Protein 1JH6 (pdb70)

InterPro domains:
  IPR009097 Cyclic phosphodiesterase [SSF55144] (1-181)
  IPR012386 2',3'-cyclic-nucleotide 3'-phosphodiesterase [PF07823] (10-150)
  IPR012386 2',3'-cyclic-nucleotide 3'-phosphodiesterase [PIRSF017903] (1-181)
  IPR012386 2',3'-cyclic-nucleotide 3'-phosphodiesterase [PTHR28141] (2-180)

Radius of gyration: 22.59 Å; Cα contacts (8 Å, |Δi|>4): 779; chains: 2; bounding box: 45×35×69 Å

Organism: Arabidopsis thaliana (NCBI:txid3702)

Foldseek 3Di:
DPQDAWFKKWKWQAFDPVCFVVLQVLLVVLCVVQPAARDGWTKTLEIADIDGPVLLVVLVVVLQAPAAKDKWWFAAWDADDAQQGGTKGFTDCDPNSVVSSVSSCVSRVHDDDDPDRTITGSGGDDDDVVSSVVSRVVSCVSPVPRHGDMTIRFKMWMWRAPVPDRNCVRTDTDDMHGHHD/DPQDAWAKKWKWQAFDPPCQVVLQVLLVVLCVVVPAAHDGWTWTQEIADIDGPVLLVVLVVVLQAVAAKDKWWFQAWDADQAQQRGTWGFTDPDPNRNVSSVVSCVSRVHDDPDDDGTITGSGGDHDDPVVSVVSRVVSCVSPVPRHGDMTMRFKMWMWGAPVPDRNCPRIDTDDMHGHHD

GO terms:
  GO:0005737 cytoplasm (C, IDA)
  GO:0006388 tRNA splicing, via endonucleolytic cleavage and ligation (P, TAS)
  GO:0005829 cytosol (C, HDA)
  GO:0004112 cyclic-nucleotide phosphodiesterase activity (F, IDA)

Structure (mmCIF, N/CA/C/O backbone):
data_1JH6
#
_entry.id   1JH6
#
_cell.length_a   99.380
_cell.length_b   99.380
_cell.length_c   175.060
_cell.angle_alpha   90.00
_cell.angle_beta   90.00
_cell.angle_gamma   120.00
#
_symmetry.space_group_name_H-M   'H 3 2'
#
loop_
_entity.id
_entity.type
_entity.pdbx_description
1 polymer 'cyclic phosphodiesterase'
2 non-polymer 'SULFATE ION'
3 water water
#
loop_
_atom_site.group_PDB
_atom_site.id
_atom_site.type_symbol
_atom_site.label_atom_id
_atom_site.label_alt_id
_atom_site.label_comp_id
_atom_site.label_asym_id
_atom_site.label_entity_id
_atom_site.label_seq_id
_atom_site.pdbx_PDB_ins_code
_atom_site.Cartn_x
_atom_site.Cartn_y
_atom_site.Cartn_z
_atom_site.occupancy
_atom_site.B_iso_or_equiv
_atom_site.auth_seq_id
_atom_site.auth_comp_id
_atom_site.auth_asym_id
_atom_site.auth_atom_id
_atom_site.pdbx_PDB_model_num
ATOM 1 N N . MET A 1 1 ? -10.824 24.526 60.699 1.00 51.70 1 MET A N 1
ATOM 2 C CA . MET A 1 1 ? -10.086 24.066 59.483 1.00 52.67 1 MET A CA 1
ATOM 3 C C . MET A 1 1 ? -10.999 23.238 58.597 1.00 52.48 1 MET A C 1
ATOM 4 O O . MET A 1 1 ? -11.568 22.245 59.064 1.00 55.83 1 MET A O 1
ATOM 9 N N . GLU A 1 2 ? -11.127 23.618 57.327 1.00 41.24 2 GLU A N 1
ATOM 10 C CA . GLU A 1 2 ? -11.998 22.887 56.428 1.00 35.26 2 GLU A CA 1
ATOM 11 C C . GLU A 1 2 ? -11.291 21.881 55.533 1.00 30.53 2 GLU A C 1
ATOM 12 O O . GLU A 1 2 ? -11.281 20.702 55.870 1.00 31.46 2 GLU A O 1
ATOM 18 N N . GLU A 1 3 ? -10.712 22.305 54.407 1.00 22.72 3 GLU A N 1
ATOM 19 C CA . GLU A 1 3 ? -10.027 21.358 53.510 1.00 18.37 3 GLU A CA 1
ATOM 20 C C . GLU A 1 3 ? -8.705 20.984 54.120 1.00 18.46 3 GLU A C 1
ATOM 21 O O . GLU A 1 3 ? -7.856 21.839 54.347 1.00 17.00 3 GLU A O 1
ATOM 27 N N . VAL A 1 4 ? -8.535 19.698 54.401 1.00 19.26 4 VAL A N 1
ATOM 28 C CA . VAL A 1 4 ? -7.322 19.224 55.058 1.00 19.48 4 VAL A CA 1
ATOM 29 C C . VAL A 1 4 ? -6.410 18.449 54.139 1.00 19.88 4 VAL A C 1
ATOM 30 O O . VAL A 1 4 ? -5.233 18.264 54.447 1.00 21.21 4 VAL A O 1
ATOM 34 N N . LYS A 1 5 ? -6.943 17.981 53.016 1.00 16.35 5 LYS A N 1
ATOM 35 C CA . LYS A 1 5 ? -6.114 17.236 52.080 1.00 13.71 5 LYS A CA 1
ATOM 36 C C . LYS A 1 5 ? -5.381 18.220 51.183 1.00 16.57 5 LYS A C 1
ATOM 37 O O . LYS A 1 5 ? -5.962 19.194 50.704 1.00 14.94 5 LYS A O 1
ATOM 43 N N . LYS A 1 6 ? -4.090 17.968 50.982 1.00 16.22 6 LYS A N 1
ATOM 44 C CA . LYS A 1 6 ? -3.264 18.818 50.135 1.00 14.97 6 LYS A CA 1
ATOM 45 C C . LYS A 1 6 ? -2.398 17.915 49.265 1.00 17.88 6 LYS A C 1
ATOM 46 O O . LYS A 1 6 ? -2.041 16.809 49.664 1.00 17.29 6 LYS A O 1
ATOM 52 N N . ASP A 1 7 ? -2.088 18.382 48.060 1.00 18.09 7 ASP A N 1
ATOM 53 C CA . ASP A 1 7 ? -1.301 17.609 47.098 1.00 16.80 7 ASP A CA 1
ATOM 54 C C . ASP A 1 7 ? -0.404 18.531 46.320 1.00 16.96 7 ASP A C 1
ATOM 55 O O . ASP A 1 7 ? -0.593 19.755 46.339 1.00 15.30 7 ASP A O 1
ATOM 60 N N . VAL A 1 8 ? 0.574 17.940 45.642 1.00 16.03 8 VAL A N 1
ATOM 61 C CA . VAL A 1 8 ? 1.452 18.724 44.797 1.00 15.54 8 VAL A CA 1
ATOM 62 C C . VAL A 1 8 ? 0.797 18.647 43.428 1.00 14.77 8 VAL A C 1
ATOM 63 O O . VAL A 1 8 ? 0.306 17.601 43.013 1.00 14.18 8 VAL A O 1
ATOM 67 N N . TYR A 1 9 ? 0.762 19.772 42.741 1.00 15.37 9 TYR A N 1
ATOM 68 C CA . TYR A 1 9 ? 0.155 19.802 41.438 1.00 14.98 9 TYR A CA 1
ATOM 69 C C . TYR A 1 9 ? 1.162 20.226 40.404 1.00 16.18 9 TYR A C 1
ATOM 70 O O . TYR A 1 9 ? 2.082 20.983 40.700 1.00 15.46 9 TYR A O 1
ATOM 79 N N . SER A 1 10 ? 0.989 19.721 39.189 1.00 13.29 10 SER A N 1
ATOM 80 C CA . SER A 1 10 ? 1.829 20.118 38.088 1.00 12.88 10 SER A CA 1
ATOM 81 C C . SER A 1 10 ? 0.906 20.859 37.147 1.00 13.06 10 SER A C 1
ATOM 82 O O . SER A 1 10 ? -0.271 20.517 37.043 1.00 11.82 10 SER A O 1
ATOM 85 N N . VAL A 1 11 ? 1.422 21.883 36.476 1.00 11.04 11 VAL A N 1
ATOM 86 C CA . VAL A 1 11 ? 0.601 22.623 35.529 1.00 13.28 11 VAL A CA 1
ATOM 87 C C . VAL A 1 11 ? 1.212 22.409 34.154 1.00 13.76 11 VAL A C 1
ATOM 88 O O . VAL A 1 11 ? 2.417 22.602 33.941 1.00 13.24 11 VAL A O 1
ATOM 92 N N . TRP A 1 12 ? 0.373 21.971 33.230 1.00 13.16 12 TRP A N 1
ATOM 93 C CA . TRP A 1 12 ? 0.818 21.685 31.881 1.00 13.70 12 TRP A CA 1
ATOM 94 C C . TRP A 1 12 ? 0.170 22.488 30.772 1.00 11.72 12 TRP A C 1
ATOM 95 O O . TRP A 1 12 ? -1.044 22.670 30.748 1.00 15.18 12 TRP A O 1
ATOM 106 N N . ALA A 1 13 ? 1.004 22.912 29.829 1.00 15.05 13 ALA A N 1
ATOM 107 C CA . ALA A 1 13 ? 0.568 23.635 28.640 1.00 12.77 13 ALA A CA 1
ATOM 108 C C . ALA A 1 13 ? 0.383 22.477 27.672 1.00 15.67 13 ALA A C 1
ATOM 109 O O . ALA A 1 13 ? 1.278 21.643 27.536 1.00 14.59 13 ALA A O 1
ATOM 111 N N . LEU A 1 14 ? -0.776 22.406 27.018 1.00 15.63 14 LEU A N 1
ATOM 112 C CA . LEU A 1 14 ? -1.047 21.308 26.097 1.00 18.30 14 LEU A CA 1
ATOM 113 C C . LEU A 1 14 ? -1.021 21.721 24.624 1.00 22.27 14 LEU A C 1
ATOM 114 O O . LEU A 1 14 ? -1.479 22.814 24.261 1.00 21.34 14 LEU A O 1
ATOM 119 N N . PRO A 1 15 ? -0.485 20.846 23.751 1.00 22.22 15 PRO A N 1
ATOM 120 C CA . PRO A 1 15 ? -0.422 21.146 22.313 1.00 20.99 15 PRO A CA 1
ATOM 121 C C . PRO A 1 15 ? -1.825 21.247 21.725 1.00 21.87 15 PRO A C 1
ATOM 122 O O . PRO A 1 15 ? -2.773 20.640 22.238 1.00 19.31 15 PRO A O 1
ATOM 126 N N . ASP A 1 16 ? -1.949 22.016 20.650 1.00 23.91 16 ASP A N 1
ATOM 127 C CA . ASP A 1 16 ? -3.227 22.189 19.954 1.00 27.44 16 ASP A CA 1
ATOM 128 C C . ASP A 1 16 ? -3.615 20.870 19.270 1.00 28.80 16 ASP A C 1
ATOM 129 O O . ASP A 1 16 ? -2.782 19.972 19.072 1.00 26.90 16 ASP A O 1
ATOM 134 N N . GLU A 1 17 ? -4.880 20.790 18.880 1.00 34.34 17 GLU A N 1
ATOM 135 C CA . GLU A 1 17 ? -5.445 19.628 18.208 1.00 36.24 17 GLU A CA 1
ATOM 136 C C . GLU A 1 17 ? -4.632 19.217 16.976 1.00 36.10 17 GLU A C 1
ATOM 137 O O . GLU A 1 17 ? -4.514 18.048 16.638 1.00 36.97 17 GLU A O 1
ATOM 143 N N . GLU A 1 18 ? -4.046 20.197 16.318 1.00 33.54 18 GLU A N 1
ATOM 144 C CA . GLU A 1 18 ? -3.273 19.952 15.120 1.00 33.40 18 GLU A CA 1
ATOM 145 C C . GLU A 1 18 ? -1.980 19.172 15.329 1.00 31.72 18 GLU A C 1
ATOM 146 O O . GLU A 1 18 ? -1.659 18.249 14.574 1.00 31.94 18 GLU A O 1
ATOM 152 N N . SER A 1 19 ? -1.237 19.540 16.364 1.00 28.69 19 SER A N 1
ATOM 153 C CA . SER A 1 19 ? 0.049 18.916 16.633 1.00 25.42 19 SER A CA 1
ATOM 154 C C . SER A 1 19 ? 0.021 17.744 17.590 1.00 23.23 19 SER A C 1
ATOM 155 O O . SER A 1 19 ? 0.911 16.905 17.565 1.00 22.42 19 SER A O 1
ATOM 158 N N . GLU A 1 20 ? -0.998 17.674 18.429 1.00 22.90 20 GLU A N 1
ATOM 159 C CA . GLU A 1 20 ? -1.055 16.600 19.401 1.00 24.31 20 GLU A CA 1
ATOM 160 C C . GLU A 1 20 ? -0.844 15.211 18.838 1.00 25.64 20 GLU A C 1
ATOM 161 O O . GLU A 1 20 ? -0.010 14.469 19.344 1.00 26.48 20 GLU A O 1
ATOM 167 N N . PRO A 1 21 ? -1.605 14.832 17.790 1.00 28.21 21 PRO A N 1
ATOM 168 C CA . PRO A 1 21 ? -1.458 13.497 17.195 1.00 26.93 21 PRO A CA 1
ATOM 169 C C . PRO A 1 21 ? -0.094 13.245 16.585 1.00 26.52 21 PRO A C 1
ATOM 170 O O . PRO A 1 21 ? 0.354 12.100 16.520 1.00 27.07 21 PRO A O 1
ATOM 174 N N . ARG A 1 22 ? 0.590 14.297 16.141 1.00 24.40 22 ARG A N 1
ATOM 175 C CA . ARG A 1 22 ? 1.929 14.061 15.599 1.00 25.61 22 ARG A CA 1
ATOM 176 C C . ARG A 1 22 ? 2.799 13.608 16.782 1.00 22.28 22 ARG A C 1
ATOM 177 O O . ARG A 1 22 ? 3.583 12.669 16.668 1.00 23.33 22 ARG A O 1
ATOM 185 N N . PHE A 1 23 ? 2.636 14.285 17.920 1.00 23.01 23 PHE A N 1
ATOM 186 C CA . PHE A 1 23 ? 3.398 13.987 19.132 1.00 20.35 23 PHE A CA 1
ATOM 187 C C . PHE A 1 23 ? 3.053 12.628 19.708 1.00 21.49 23 PHE A C 1
ATOM 188 O O . PHE A 1 23 ? 3.948 11.856 20.026 1.00 21.32 23 PHE A O 1
ATOM 196 N N . LYS A 1 24 ? 1.764 12.339 19.846 1.00 19.74 24 LYS A N 1
ATOM 197 C CA . LYS A 1 24 ? 1.341 11.052 20.364 1.00 23.16 24 LYS A CA 1
ATOM 198 C C . LYS A 1 24 ? 1.898 9.926 19.495 1.00 26.81 24 LYS A C 1
ATOM 199 O O . LYS A 1 24 ? 2.410 8.920 20.006 1.00 28.09 24 LYS A O 1
ATOM 205 N N . LYS A 1 25 ? 1.807 10.108 18.182 1.00 27.61 25 LYS A N 1
ATOM 206 C CA . LYS A 1 25 ? 2.291 9.124 17.233 1.00 28.96 25 LYS A CA 1
ATOM 207 C C . LYS A 1 25 ? 3.721 8.762 17.554 1.00 27.46 25 LYS A C 1
ATOM 208 O O . LYS A 1 25 ? 4.066 7.595 17.677 1.00 26.98 25 LYS A O 1
ATOM 214 N N . LEU A 1 26 ? 4.557 9.783 17.678 1.00 26.24 26 LEU A N 1
ATOM 215 C CA . LEU A 1 26 ? 5.974 9.596 17.970 1.00 25.98 26 LEU A CA 1
ATOM 216 C C . LEU A 1 26 ? 6.212 9.003 19.368 1.00 24.42 26 LEU A C 1
ATOM 217 O O . LEU A 1 26 ? 7.081 8.158 19.557 1.00 23.11 26 LEU A O 1
ATOM 222 N N . MET A 1 27 ? 5.438 9.443 20.349 1.00 25.07 27 MET A N 1
ATOM 223 C CA . MET A 1 27 ? 5.600 8.931 21.696 1.00 26.08 27 MET A CA 1
ATOM 224 C C . MET A 1 27 ? 5.261 7.446 21.718 1.00 29.19 27 MET A C 1
ATOM 225 O O . MET A 1 27 ? 6.025 6.630 22.251 1.00 26.55 27 MET A O 1
ATOM 230 N N . GLU A 1 28 ? 4.123 7.095 21.120 1.00 30.92 28 GLU A N 1
ATOM 231 C CA . GLU A 1 28 ? 3.706 5.701 21.096 1.00 32.63 28 GLU A CA 1
ATOM 232 C C . GLU A 1 28 ? 4.725 4.835 20.370 1.00 32.71 28 GLU A C 1
ATOM 233 O O . GLU A 1 28 ? 4.961 3.698 20.767 1.00 34.40 28 GLU A O 1
ATOM 239 N N . ALA A 1 29 ? 5.342 5.382 19.322 1.00 32.84 29 ALA A N 1
ATOM 240 C CA . ALA A 1 29 ? 6.338 4.658 18.537 1.00 31.54 29 ALA A CA 1
ATOM 241 C C . ALA A 1 29 ? 7.608 4.403 19.326 1.00 31.48 29 ALA A C 1
ATOM 242 O O . ALA A 1 29 ? 8.147 3.296 19.324 1.00 32.56 29 ALA A O 1
ATOM 244 N N . LEU A 1 30 ? 8.091 5.435 20.004 1.00 30.13 30 LEU A N 1
ATOM 245 C CA . LEU A 1 30 ? 9.308 5.308 20.799 1.00 29.28 30 LEU A CA 1
ATOM 246 C C . LEU A 1 30 ? 9.137 4.435 22.052 1.00 28.61 30 LEU A C 1
ATOM 247 O O . LEU A 1 30 ? 10.053 3.695 22.408 1.00 26.26 30 LEU A O 1
ATOM 252 N N . ARG A 1 31 ? 7.979 4.518 22.713 1.00 29.85 31 ARG A N 1
ATOM 253 C CA . ARG A 1 31 ? 7.767 3.738 23.930 1.00 33.92 31 ARG A CA 1
ATOM 254 C C . ARG A 1 31 ? 7.492 2.290 23.628 1.00 35.35 31 ARG A C 1
ATOM 255 O O . ARG A 1 31 ? 7.564 1.448 24.520 1.00 38.45 31 ARG A O 1
ATOM 263 N N . SER A 1 32 ? 7.168 2.010 22.371 1.00 37.75 32 SER A N 1
ATOM 264 C CA . SER A 1 32 ? 6.914 0.648 21.921 1.00 38.46 32 SER A CA 1
ATOM 265 C C . SER A 1 32 ? 8.221 0.014 21.479 1.00 38.08 32 SER A C 1
ATOM 266 O O . SER A 1 32 ? 8.273 -1.177 21.208 1.00 39.70 32 SER A O 1
ATOM 269 N N . GLU A 1 33 ? 9.275 0.812 21.401 1.00 35.10 33 GLU A N 1
ATOM 270 C CA . GLU A 1 33 ? 10.557 0.283 20.993 1.00 36.39 33 GLU A CA 1
ATOM 271 C C . GLU A 1 33 ? 11.537 0.317 22.142 1.00 38.00 33 GLU A C 1
ATOM 272 O O . GLU A 1 33 ? 12.505 -0.449 22.171 1.00 40.92 33 GLU A O 1
ATOM 278 N N . PHE A 1 34 ? 11.295 1.223 23.086 1.00 40.15 34 PHE A N 1
ATOM 279 C CA . PHE A 1 34 ? 12.175 1.373 24.235 1.00 35.82 34 PHE A CA 1
ATOM 280 C C . PHE A 1 34 ? 11.466 1.119 25.545 1.00 34.30 34 PHE A C 1
ATOM 281 O O . PHE A 1 34 ? 12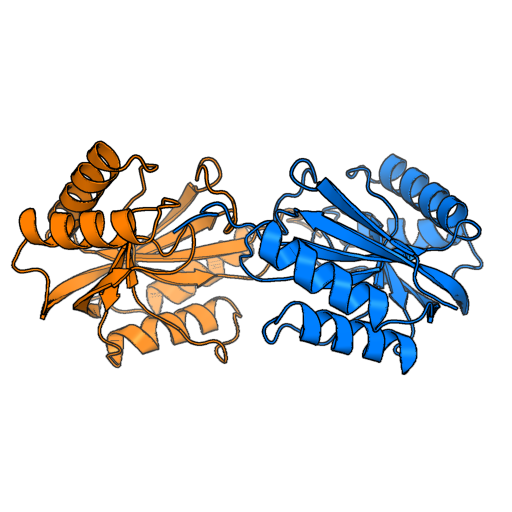.060 1.202 26.606 1.00 35.49 34 PHE A O 1
ATOM 289 N N . THR A 1 35 ? 10.189 0.778 25.447 1.00 35.16 35 THR A N 1
ATOM 290 C CA . THR A 1 35 ? 9.367 0.452 26.605 1.00 36.49 35 THR A CA 1
ATOM 291 C C . THR A 1 35 ? 9.402 1.504 27.703 1.00 35.26 35 THR A C 1
ATOM 292 O O . THR A 1 35 ? 10.420 1.702 28.365 1.00 35.68 35 THR A O 1
ATOM 296 N N . GLY A 1 36 ? 8.265 2.169 27.877 1.00 31.08 36 GLY A N 1
ATOM 297 C CA . GLY A 1 36 ? 8.116 3.190 28.892 1.00 26.56 36 GLY A CA 1
ATOM 298 C C . GLY A 1 36 ? 6.631 3.413 29.047 1.00 23.37 36 GLY A C 1
ATOM 299 O O . GLY A 1 36 ? 5.868 2.908 28.223 1.00 21.51 36 GLY A O 1
ATOM 300 N N . PRO A 1 37 ? 6.182 4.176 30.062 1.00 18.90 37 PRO A N 1
ATOM 301 C CA . PRO A 1 37 ? 4.761 4.435 30.276 1.00 19.51 37 PRO A CA 1
ATOM 302 C C . PRO A 1 37 ? 4.126 5.380 29.255 1.00 22.10 37 PRO A C 1
ATOM 303 O O . PRO A 1 37 ? 4.816 6.197 28.621 1.00 21.97 37 PRO A O 1
ATOM 307 N N . ARG A 1 38 ? 2.811 5.249 29.093 1.00 21.13 38 ARG A N 1
ATOM 308 C CA . ARG A 1 38 ? 2.083 6.110 28.190 1.00 23.98 38 ARG A CA 1
ATOM 309 C C . ARG A 1 38 ? 1.694 7.402 28.936 1.00 25.44 38 ARG A C 1
ATOM 310 O O . ARG A 1 38 ? 1.298 7.363 30.107 1.00 21.60 38 ARG A O 1
ATOM 318 N N . PHE A 1 39 ? 1.836 8.540 28.257 1.00 26.77 39 PHE A N 1
ATOM 319 C CA . PHE A 1 39 ? 1.455 9.833 28.815 1.00 27.92 39 PHE A CA 1
ATOM 320 C C . PHE A 1 39 ? 1.244 10.799 27.664 1.00 29.73 39 PHE A C 1
ATOM 321 O O . PHE A 1 39 ? 1.787 10.605 26.571 1.00 29.32 39 PHE A O 1
ATOM 329 N N . VAL A 1 40 ? 0.450 11.838 27.914 1.00 29.06 40 VAL A N 1
ATOM 330 C CA . VAL A 1 40 ? 0.118 12.833 26.894 1.00 24.65 40 VAL A CA 1
ATOM 331 C C . VAL A 1 40 ? 1.173 13.893 26.661 1.00 24.49 40 VAL A C 1
ATOM 332 O O . VAL A 1 40 ? 1.903 14.270 27.575 1.00 22.79 40 VAL A O 1
ATOM 336 N N . PRO A 1 41 ? 1.283 14.386 25.412 1.00 23.77 41 PRO A N 1
ATOM 337 C CA . PRO A 1 41 ? 2.299 15.418 25.187 1.00 22.10 41 PRO A CA 1
ATOM 338 C C . PRO A 1 41 ? 1.958 16.667 25.993 1.00 19.15 41 PRO A C 1
ATOM 339 O O . PRO A 1 41 ? 0.796 17.089 26.067 1.00 20.20 41 PRO A O 1
ATOM 343 N N . HIS A 1 42 ? 2.963 17.258 26.616 1.00 16.41 42 HIS A N 1
ATOM 344 C CA . HIS A 1 42 ? 2.693 18.448 27.401 1.00 15.35 42 HIS A CA 1
ATOM 345 C C . HIS A 1 42 ? 3.985 19.191 27.610 1.00 14.64 42 HIS A C 1
ATOM 346 O O . HIS A 1 42 ? 5.069 18.637 27.434 1.00 15.67 42 HIS A O 1
ATOM 353 N N . VAL A 1 43 ? 3.856 20.462 27.963 1.00 15.16 43 VAL A N 1
ATOM 354 C CA . VAL A 1 43 ? 5.001 21.294 28.272 1.00 12.28 43 VAL A CA 1
ATOM 355 C C . VAL A 1 43 ? 4.714 21.799 29.682 1.00 14.43 43 VAL A C 1
ATOM 356 O O . VAL A 1 43 ? 3.783 22.573 29.902 1.00 11.17 43 VAL A O 1
ATOM 360 N N . THR A 1 44 ? 5.502 21.331 30.639 1.00 13.28 44 THR A N 1
ATOM 361 C CA . THR A 1 44 ? 5.313 21.724 32.024 1.00 13.33 44 THR A CA 1
ATOM 362 C C . THR A 1 44 ? 5.674 23.177 32.205 1.00 14.18 44 THR A C 1
ATOM 363 O O . THR A 1 44 ? 6.697 23.639 31.701 1.00 14.09 44 THR A O 1
ATOM 367 N N . VAL A 1 45 ? 4.831 23.901 32.923 1.00 13.68 45 VAL A N 1
ATOM 368 C CA . VAL A 1 45 ? 5.095 25.310 33.142 1.00 12.22 45 VAL A CA 1
ATOM 369 C C . VAL A 1 45 ? 5.218 25.628 34.621 1.00 12.83 45 VAL A C 1
ATOM 370 O O . VAL A 1 45 ? 5.709 26.694 34.991 1.00 15.01 45 VAL A O 1
ATOM 374 N N . ALA A 1 46 ? 4.784 24.695 35.469 1.00 12.51 46 ALA A N 1
ATOM 375 C CA . ALA A 1 46 ? 4.885 24.881 36.916 1.00 14.51 46 ALA A CA 1
ATOM 376 C C . ALA A 1 46 ? 4.591 23.624 37.758 1.00 16.39 46 ALA A C 1
ATOM 377 O O . ALA A 1 46 ? 3.827 22.738 37.348 1.00 13.59 46 ALA A O 1
ATOM 379 N N . VAL A 1 47 ? 5.229 23.554 38.926 1.00 15.46 47 VAL A N 1
ATOM 380 C CA . VAL A 1 47 ? 4.997 22.471 39.867 1.00 14.86 47 VAL A CA 1
ATOM 381 C C . VAL A 1 47 ? 4.809 23.164 41.217 1.00 18.36 47 VAL A C 1
ATOM 382 O O . VAL A 1 47 ? 5.708 23.848 41.712 1.00 18.65 47 VAL A O 1
ATOM 386 N N . SER A 1 48 ? 3.629 22.995 41.810 1.00 19.03 48 SER A N 1
ATOM 387 C CA . SER A 1 48 ? 3.321 23.647 43.074 1.00 18.02 48 SER A CA 1
ATOM 388 C C . SER A 1 48 ? 3.857 22.871 44.268 1.00 19.24 48 SER A C 1
ATOM 389 O O . SER A 1 48 ? 4.410 21.771 44.127 1.00 16.48 48 SER A O 1
ATOM 392 N N . ALA A 1 49 ? 3.700 23.480 45.441 1.00 18.21 49 ALA A N 1
ATOM 393 C CA . ALA A 1 49 ? 4.058 22.838 46.699 1.00 18.65 49 ALA A CA 1
ATOM 394 C C . ALA A 1 49 ? 2.713 22.244 47.099 1.00 14.95 49 ALA A C 1
ATOM 395 O O . ALA A 1 49 ? 1.859 22.031 46.251 1.00 14.24 49 ALA A O 1
ATOM 397 N N . TYR A 1 50 ? 2.495 21.987 48.377 1.00 17.47 50 TYR A N 1
ATOM 398 C CA . TYR A 1 50 ? 1.218 21.404 48.771 1.00 15.88 50 TYR A CA 1
ATOM 399 C C . TYR A 1 50 ? 0.054 22.380 48.748 1.00 17.06 50 TYR A C 1
ATOM 400 O O . TYR A 1 50 ? 0.111 23.441 49.364 1.00 17.79 50 TYR A O 1
ATOM 409 N N . LEU A 1 51 ? -1.005 21.999 48.029 1.00 18.80 51 LEU A N 1
ATOM 410 C CA . LEU A 1 51 ? -2.187 22.835 47.896 1.00 16.20 51 LEU A CA 1
ATOM 411 C C . LEU A 1 51 ? -3.470 22.035 48.117 1.00 19.03 51 LEU A C 1
ATOM 412 O O . LEU A 1 51 ? -3.552 20.861 47.720 1.00 18.65 51 LEU A O 1
ATOM 417 N N . THR A 1 52 ? -4.472 22.670 48.730 1.00 15.52 52 THR A N 1
ATOM 418 C CA . THR A 1 52 ? -5.767 22.027 48.913 1.00 14.47 52 THR A CA 1
ATOM 419 C C . THR A 1 52 ? -6.371 22.062 47.505 1.00 16.00 52 THR A C 1
ATOM 420 O O . THR A 1 52 ? -5.876 22.774 46.639 1.00 17.45 52 THR A O 1
ATOM 424 N N . ALA A 1 53 ? -7.427 21.296 47.272 1.00 17.34 53 ALA A N 1
ATOM 425 C CA . ALA A 1 53 ? -8.062 21.264 45.956 1.00 19.70 53 ALA A CA 1
ATOM 426 C C . ALA A 1 53 ? -8.580 22.648 45.609 1.00 19.84 53 ALA A C 1
ATOM 427 O O . ALA A 1 53 ? -8.462 23.129 44.473 1.00 19.81 53 ALA A O 1
ATOM 429 N N . ASP A 1 54 ? -9.149 23.292 46.613 1.00 19.29 54 ASP A N 1
ATOM 430 C CA . ASP A 1 54 ? -9.715 24.599 46.414 1.00 19.47 54 ASP A CA 1
ATOM 431 C C . ASP A 1 54 ? -8.637 25.634 46.075 1.00 18.83 54 ASP A C 1
ATOM 432 O O . ASP A 1 54 ? -8.844 26.495 45.209 1.00 19.20 54 ASP A O 1
ATOM 437 N N . GLU A 1 55 ? -7.482 25.555 46.734 1.00 14.35 55 GLU A N 1
ATOM 438 C CA . GLU A 1 55 ? -6.401 26.490 46.437 1.00 15.74 55 GLU A CA 1
ATOM 439 C C . GLU A 1 55 ? -5.896 26.246 45.011 1.00 15.72 55 GLU A C 1
ATOM 440 O O . GLU A 1 55 ? -5.649 27.186 44.271 1.00 16.72 55 GLU A O 1
ATOM 446 N N . ALA A 1 56 ? -5.741 24.977 44.635 1.00 14.89 56 ALA A N 1
ATOM 447 C CA . ALA A 1 56 ? -5.252 24.640 43.305 1.00 15.19 56 ALA A CA 1
ATOM 448 C C . ALA A 1 56 ? -6.271 25.115 42.259 1.00 17.52 56 ALA A C 1
ATOM 449 O O . ALA A 1 56 ? -5.908 25.614 41.186 1.00 11.88 56 ALA A O 1
ATOM 451 N N . LYS A 1 57 ? -7.554 24.987 42.578 1.00 18.39 57 LYS A N 1
ATOM 452 C CA . LYS A 1 57 ? -8.578 25.438 41.638 1.00 20.01 57 LYS A CA 1
ATOM 453 C C . LYS A 1 57 ? -8.418 26.936 41.393 1.00 19.65 57 LYS A C 1
ATOM 454 O O . LYS A 1 57 ? -8.384 27.399 40.251 1.00 20.62 57 LYS A O 1
ATOM 460 N N . LYS A 1 58 ? -8.332 27.697 42.474 1.00 19.80 58 LYS A N 1
ATOM 461 C CA . LYS A 1 58 ? -8.174 29.139 42.367 1.00 22.20 58 LYS A CA 1
ATOM 462 C C . LYS A 1 58 ? -6.918 29.576 41.625 1.00 21.93 58 LYS A C 1
ATOM 463 O O . LYS A 1 58 ? -6.961 30.527 40.840 1.00 20.61 58 LYS A O 1
ATOM 469 N N . MET A 1 59 ? -5.800 28.895 41.875 1.00 16.93 59 MET A N 1
ATOM 470 C CA . MET A 1 59 ? -4.563 29.264 41.224 1.00 16.83 59 MET A CA 1
ATOM 471 C C . MET A 1 59 ? -4.672 28.944 39.777 1.00 16.85 59 MET A C 1
ATOM 472 O O . MET A 1 59 ? -4.192 29.719 38.933 1.00 14.08 59 MET A O 1
ATOM 477 N N . PHE A 1 60 ? -5.350 27.832 39.487 1.00 15.01 60 PHE A N 1
ATOM 478 C CA . PHE A 1 60 ? -5.541 27.404 38.106 1.00 17.61 60 PHE A CA 1
ATOM 479 C C . PHE A 1 60 ? -6.356 28.434 37.335 1.00 17.82 60 PHE A C 1
ATOM 480 O O . PHE A 1 60 ? -5.963 28.856 36.245 1.00 15.39 60 PHE A O 1
ATOM 488 N N . GLU A 1 61 ? -7.488 28.838 37.898 1.00 17.40 61 GLU A N 1
ATOM 489 C CA . GLU A 1 61 ? -8.317 29.825 37.225 1.00 21.04 61 GLU A CA 1
ATOM 490 C C . GLU A 1 61 ? -7.529 31.105 36.969 1.00 19.12 61 GLU A C 1
ATOM 491 O O . GLU A 1 61 ? -7.644 31.685 35.910 1.00 17.94 61 GLU A O 1
ATOM 497 N N . SER A 1 62 ? -6.728 31.544 37.934 1.00 20.14 62 SER A N 1
ATOM 498 C CA . SER A 1 62 ? -5.928 32.765 37.751 1.00 22.35 62 SER A CA 1
ATOM 499 C C . SER A 1 62 ? -4.927 32.608 36.613 1.00 21.74 62 SER A C 1
ATOM 500 O O . SER A 1 62 ? -4.727 33.525 35.807 1.00 20.23 62 SER A O 1
ATOM 503 N N . ALA A 1 63 ? -4.282 31.445 36.561 1.00 22.40 63 ALA A N 1
ATOM 504 C CA . ALA A 1 63 ? -3.291 31.177 35.525 1.00 24.55 63 ALA A CA 1
ATOM 505 C C . ALA A 1 63 ? -3.972 31.150 34.172 1.00 26.34 63 ALA A C 1
ATOM 506 O O . ALA A 1 63 ? -3.519 31.796 33.221 1.00 26.45 63 ALA A O 1
ATOM 508 N N . CYS A 1 64 ? -5.074 30.413 34.092 1.00 23.70 64 CYS A N 1
ATOM 509 C CA . CYS A 1 64 ? -5.811 30.300 32.849 1.00 25.60 64 CYS A CA 1
ATOM 510 C C . CYS A 1 64 ? -6.263 31.639 32.292 1.00 29.06 64 CYS A C 1
ATOM 511 O O . CYS A 1 64 ? -6.165 31.873 31.095 1.00 30.56 64 CYS A O 1
ATOM 514 N N . ASP A 1 65 ? -6.773 32.509 33.160 1.00 31.33 65 ASP A N 1
ATOM 515 C CA . ASP A 1 65 ? -7.252 33.817 32.727 1.00 32.81 65 ASP A CA 1
ATOM 516 C C . ASP A 1 65 ? -6.127 34.768 32.358 1.00 32.62 65 ASP A C 1
ATOM 517 O O . ASP A 1 65 ? -6.278 35.585 31.462 1.00 36.14 65 ASP A O 1
ATOM 522 N N . GLY A 1 66 ? -5.001 34.665 33.050 1.00 31.75 66 GLY A N 1
ATOM 523 C CA . GLY A 1 66 ? -3.903 35.569 32.776 1.00 31.99 66 GLY A CA 1
ATOM 524 C C . GLY A 1 66 ? -2.805 35.029 31.897 1.00 30.71 66 GLY A C 1
ATOM 525 O O . GLY A 1 66 ? -1.653 35.444 32.022 1.00 33.49 66 GLY A O 1
ATOM 526 N N . LEU A 1 67 ? -3.147 34.083 31.031 1.00 26.54 67 LEU A N 1
ATOM 527 C CA . LEU A 1 67 ? -2.176 33.502 30.110 1.00 24.46 67 LEU A CA 1
ATOM 528 C C . LEU A 1 67 ? -2.853 33.302 28.753 1.00 23.12 67 LEU A C 1
ATOM 529 O O . LEU A 1 67 ? -3.899 32.656 28.646 1.00 21.32 67 LEU A O 1
ATOM 534 N N . LYS A 1 68 ? -2.268 33.883 27.716 1.00 20.65 68 LYS A N 1
ATOM 535 C CA . LYS A 1 68 ? -2.834 33.733 26.385 1.00 21.94 68 LYS A CA 1
ATOM 536 C C . LYS A 1 68 ? -2.212 32.523 25.683 1.00 20.59 68 LYS A C 1
ATOM 537 O O . LYS A 1 68 ? -1.111 32.081 26.033 1.00 20.34 68 LYS A O 1
ATOM 543 N N . ALA A 1 69 ? -2.915 31.978 24.701 1.00 17.39 69 ALA A N 1
ATOM 544 C CA . ALA A 1 69 ? -2.367 30.855 23.975 1.00 17.39 69 ALA A CA 1
ATOM 545 C C . ALA A 1 69 ? -1.049 31.345 23.385 1.00 19.49 69 ALA A C 1
ATOM 546 O O . ALA A 1 69 ? -0.939 32.502 22.961 1.00 16.33 69 ALA A O 1
ATOM 548 N N . TYR A 1 70 ? -0.052 30.468 23.351 1.00 17.49 70 TYR A N 1
ATOM 549 C CA . TYR A 1 70 ? 1.245 30.829 22.793 1.00 17.14 70 TYR A CA 1
ATOM 550 C C . TYR A 1 70 ? 1.728 29.659 21.966 1.00 16.29 70 TYR A C 1
ATOM 551 O O . TYR A 1 70 ? 0.998 28.686 21.792 1.00 18.08 70 TYR A O 1
ATOM 560 N N . THR A 1 71 ? 2.943 29.745 21.441 1.00 17.68 71 THR A N 1
ATOM 561 C CA . THR A 1 71 ? 3.478 28.668 20.604 1.00 16.52 71 THR A CA 1
ATOM 562 C C . THR A 1 71 ? 4.903 28.384 21.037 1.00 17.33 71 THR A C 1
ATOM 563 O O . THR A 1 71 ? 5.584 29.245 21.609 1.00 16.22 71 THR A O 1
ATOM 567 N N . ALA A 1 72 ? 5.345 27.164 20.766 1.00 17.03 72 ALA A N 1
ATOM 568 C CA . ALA A 1 72 ? 6.687 26.743 21.120 1.00 12.26 72 ALA A CA 1
ATOM 569 C C . ALA A 1 72 ? 7.325 26.229 19.837 1.00 13.13 72 ALA A C 1
ATOM 570 O O . ALA A 1 72 ? 6.621 25.827 18.915 1.00 13.89 72 ALA A O 1
ATOM 572 N N . THR A 1 73 ? 8.653 26.239 19.782 1.00 11.50 73 THR A N 1
ATOM 573 C CA . THR A 1 73 ? 9.352 25.781 18.606 1.00 12.93 73 THR A CA 1
ATOM 574 C C . THR A 1 73 ? 10.411 24.781 18.983 1.00 15.24 73 THR A C 1
ATOM 575 O O . THR A 1 73 ? 11.232 25.015 19.875 1.00 12.55 73 THR A O 1
ATOM 579 N N . VAL A 1 74 ? 10.375 23.649 18.304 1.00 15.98 74 VAL A N 1
ATOM 580 C CA . VAL A 1 74 ? 11.351 22.610 18.549 1.00 19.08 74 VAL A CA 1
ATOM 581 C C . VAL A 1 74 ? 12.737 23.017 18.048 1.00 18.57 74 VAL A C 1
ATOM 582 O O . VAL A 1 74 ? 12.899 23.399 16.885 1.00 17.76 74 VAL A O 1
ATOM 586 N N . ASP A 1 75 ? 13.728 22.948 18.925 1.00 17.32 75 ASP A N 1
ATOM 587 C CA . ASP A 1 75 ? 15.094 23.245 18.517 1.00 21.53 75 ASP A CA 1
ATOM 588 C C . ASP A 1 75 ? 15.639 21.926 17.978 1.00 24.25 75 ASP A C 1
ATOM 589 O O . ASP A 1 75 ? 16.062 21.854 16.825 1.00 26.10 75 ASP A O 1
ATOM 594 N N . ARG A 1 76 ? 15.585 20.881 18.815 1.00 23.15 76 ARG A N 1
ATOM 595 C CA . ARG A 1 76 ? 16.077 19.551 18.452 1.00 23.37 76 ARG A CA 1
ATOM 596 C C . ARG A 1 76 ? 15.559 18.505 19.411 1.00 24.33 76 ARG A C 1
ATOM 597 O O . ARG A 1 76 ? 14.927 18.830 20.417 1.00 21.39 76 ARG A O 1
ATOM 605 N N . VAL A 1 77 ? 15.838 17.242 19.086 1.00 25.05 77 VAL A N 1
ATOM 606 C CA . VAL A 1 77 ? 15.464 16.129 19.954 1.00 23.24 77 VAL A CA 1
ATOM 607 C C . VAL A 1 77 ? 16.700 15.982 20.807 1.00 24.86 77 VAL A C 1
ATOM 608 O O . VAL A 1 77 ? 17.812 15.853 20.291 1.00 27.67 77 VAL A O 1
ATOM 612 N N . SER A 1 78 ? 16.513 16.026 22.115 1.00 20.42 78 SER A N 1
ATOM 613 C CA . SER A 1 78 ? 17.634 15.944 23.012 1.00 21.17 78 SER A CA 1
ATOM 614 C C . SER A 1 78 ? 17.419 14.775 23.974 1.00 21.15 78 SER A C 1
ATOM 615 O O . SER A 1 78 ? 16.362 14.147 23.968 1.00 22.05 78 SER A O 1
ATOM 618 N N . THR A 1 79 ? 18.432 14.467 24.779 1.00 23.96 79 THR A N 1
ATOM 619 C CA . THR A 1 79 ? 18.332 13.374 25.732 1.00 24.01 79 THR A CA 1
ATOM 620 C C . THR A 1 79 ? 18.797 13.866 27.085 1.00 24.03 79 THR A C 1
ATOM 621 O O . THR A 1 79 ? 19.571 14.819 27.170 1.00 24.88 79 THR A O 1
ATOM 625 N N . GLY A 1 80 ? 18.296 13.218 28.133 1.00 23.42 80 GLY A N 1
ATOM 626 C CA . GLY A 1 80 ? 18.649 13.581 29.489 1.00 25.11 80 GLY A CA 1
ATOM 627 C C . GLY A 1 80 ? 19.343 12.464 30.252 1.00 24.75 80 GLY A C 1
ATOM 628 O O . GLY A 1 80 ? 19.696 11.411 29.704 1.00 19.11 80 GLY A O 1
ATOM 629 N N . THR A 1 81 ? 19.488 12.690 31.550 1.00 24.69 81 THR A N 1
ATOM 630 C CA . THR A 1 81 ? 20.190 11.757 32.409 1.00 24.90 81 THR A CA 1
ATOM 631 C C . THR A 1 81 ? 19.372 10.952 33.395 1.00 23.30 81 THR A C 1
ATOM 632 O O . THR A 1 81 ? 19.925 10.179 34.168 1.00 24.44 81 THR A O 1
ATOM 636 N N . PHE A 1 82 ? 18.064 11.141 33.401 1.00 22.87 82 PHE A N 1
ATOM 637 C CA . PHE A 1 82 ? 17.242 10.356 34.298 1.00 21.28 82 PHE A CA 1
ATOM 638 C C . PHE A 1 82 ? 15.911 10.046 33.640 1.00 21.70 82 PHE A C 1
ATOM 639 O O . PHE A 1 82 ? 15.643 10.498 32.514 1.00 21.81 82 PHE A O 1
ATOM 647 N N . PHE A 1 83 ? 15.094 9.266 34.345 1.00 19.08 83 PHE A N 1
ATOM 648 C CA . PHE A 1 83 ? 13.809 8.797 33.849 1.00 18.58 83 PHE A CA 1
ATOM 649 C C . PHE A 1 83 ? 12.950 9.789 33.103 1.00 20.99 83 PHE A C 1
ATOM 650 O O . PHE A 1 83 ? 12.556 9.528 31.962 1.00 18.23 83 PHE A O 1
ATOM 658 N N . PHE A 1 84 ? 12.656 10.923 33.722 1.00 20.85 84 PHE A N 1
ATOM 659 C CA . PHE A 1 84 ? 11.783 11.892 33.068 1.00 21.23 84 PHE A CA 1
ATOM 660 C C . PHE A 1 84 ? 12.411 12.775 32.018 1.00 20.37 84 PHE A C 1
ATOM 661 O O . PHE A 1 84 ? 11.716 13.562 31.385 1.00 21.61 84 PHE A O 1
ATOM 669 N N . GLN A 1 85 ? 13.723 12.681 31.860 1.00 20.33 85 GLN A N 1
ATOM 670 C CA . GLN A 1 85 ? 14.414 13.436 30.833 1.00 20.05 85 GLN A CA 1
ATOM 671 C C . GLN A 1 85 ? 15.238 12.411 30.110 1.00 19.52 85 GLN A C 1
ATOM 672 O O . GLN A 1 85 ? 16.443 12.309 30.282 1.00 23.20 85 GLN A O 1
ATOM 678 N N . CYS A 1 86 ? 14.544 11.625 29.305 1.00 17.54 86 CYS A N 1
ATOM 679 C CA . CYS A 1 86 ? 15.186 10.575 28.538 1.00 19.57 86 CYS A CA 1
ATOM 680 C C . CYS A 1 86 ? 15.407 11.086 27.103 1.00 18.23 86 CYS A C 1
ATOM 681 O O . CYS A 1 86 ? 16.540 11.377 26.701 1.00 20.42 86 CYS A O 1
ATOM 684 N N . VAL A 1 87 ? 14.317 11.184 26.349 1.00 19.31 87 VAL A N 1
ATOM 685 C CA . VAL A 1 87 ? 14.310 11.707 24.987 1.00 17.01 87 VAL A CA 1
ATOM 686 C C . VAL A 1 87 ? 13.195 12.737 25.033 1.00 18.73 87 VAL A C 1
ATOM 687 O O . VAL A 1 87 ? 12.049 12.416 25.371 1.00 17.10 87 VAL A O 1
ATOM 691 N N . PHE A 1 88 ? 13.535 13.983 24.720 1.00 18.31 88 PHE A N 1
ATOM 692 C CA . PHE A 1 88 ? 12.557 15.052 24.745 1.00 15.37 88 PHE A CA 1
ATOM 693 C C . PHE A 1 88 ? 12.864 16.073 23.680 1.00 17.45 88 PHE A C 1
ATOM 694 O O . PHE A 1 88 ? 13.979 16.146 23.154 1.00 17.94 88 PHE A O 1
ATOM 702 N N . LEU A 1 89 ? 11.856 16.869 23.376 1.00 16.13 89 LEU A N 1
ATOM 703 C CA . LEU A 1 89 ? 11.993 17.924 22.401 1.00 16.58 89 LEU A CA 1
ATOM 704 C C . LEU A 1 89 ? 12.421 19.199 23.151 1.00 18.36 89 LEU A C 1
ATOM 705 O O . LEU A 1 89 ? 11.673 19.723 23.988 1.00 17.28 89 LEU A O 1
ATOM 710 N N . LEU A 1 90 ? 13.631 19.675 22.873 1.00 17.42 90 LEU A N 1
ATOM 711 C CA . LEU A 1 90 ? 14.129 20.892 23.516 1.00 18.18 90 LEU A CA 1
ATOM 712 C C . LEU A 1 90 ? 13.439 22.043 22.798 1.00 17.83 90 LEU A C 1
ATOM 713 O O . LEU A 1 90 ? 13.469 22.102 21.570 1.00 17.68 90 LEU A O 1
ATOM 718 N N . LEU A 1 91 ? 12.807 22.951 23.547 1.00 19.17 91 LEU A N 1
ATOM 719 C CA . LEU A 1 91 ? 12.110 24.090 22.928 1.00 17.73 91 LEU A CA 1
ATOM 720 C C . LEU A 1 91 ? 12.892 25.393 22.978 1.00 15.64 91 LEU A C 1
ATOM 721 O O . LEU A 1 91 ? 13.660 25.640 23.910 1.00 16.88 91 LEU A O 1
ATOM 726 N N . GLN A 1 92 ? 12.697 26.220 21.962 1.00 15.02 92 GLN A N 1
ATOM 727 C CA . GLN A 1 92 ? 13.374 27.510 21.900 1.00 15.92 92 GLN A CA 1
ATOM 728 C C . GLN A 1 92 ? 12.937 28.343 23.102 1.00 14.44 92 GLN A C 1
ATOM 729 O O . GLN A 1 92 ? 11.754 28.385 23.452 1.00 13.68 92 GLN A O 1
ATOM 735 N N . THR A 1 93 ? 13.895 29.008 23.743 1.00 14.78 93 THR A N 1
ATOM 736 C CA . THR A 1 93 ? 13.584 29.814 24.922 1.00 15.45 93 THR A CA 1
ATOM 737 C C . THR A 1 93 ? 13.041 31.187 24.509 1.00 15.65 93 THR A C 1
ATOM 738 O O . THR A 1 93 ? 13.619 32.215 24.841 1.00 18.24 93 THR A O 1
ATOM 742 N N . THR A 1 94 ? 11.934 31.212 23.770 1.00 13.08 94 THR A N 1
ATOM 743 C CA . THR A 1 94 ? 11.367 32.495 23.322 1.00 14.54 94 THR A CA 1
ATOM 744 C C . THR A 1 94 ? 10.721 33.247 24.465 1.00 13.41 94 THR A C 1
ATOM 745 O O . THR A 1 94 ? 10.394 32.662 25.486 1.00 11.22 94 THR A O 1
ATOM 749 N N . PRO A 1 95 ? 10.520 34.564 24.304 1.00 13.23 95 PRO A N 1
ATOM 750 C CA . PRO A 1 95 ? 9.894 35.324 25.385 1.00 16.78 95 PRO A CA 1
ATOM 751 C C . PRO A 1 95 ? 8.552 34.754 25.835 1.00 15.39 95 PRO A C 1
ATOM 752 O O . PRO A 1 95 ? 8.281 34.653 27.032 1.00 13.71 95 PRO A O 1
ATOM 756 N N . GLU A 1 96 ? 7.718 34.356 24.882 1.00 14.89 96 GLU A N 1
ATOM 757 C CA . GLU A 1 96 ? 6.403 33.859 25.257 1.00 16.57 96 GLU A CA 1
ATOM 758 C C . GLU A 1 96 ? 6.462 32.529 25.996 1.00 15.86 96 GLU A C 1
ATOM 759 O O . GLU A 1 96 ? 5.678 32.276 26.919 1.00 16.32 96 GLU A O 1
ATOM 765 N N . VAL A 1 97 ? 7.401 31.681 25.608 1.00 14.93 97 VAL A N 1
ATOM 766 C CA . VAL A 1 97 ? 7.516 30.388 26.277 1.00 15.43 97 VAL A CA 1
ATOM 767 C C . VAL A 1 97 ? 8.066 30.578 27.676 1.00 14.98 97 VAL A C 1
ATOM 768 O O . VAL A 1 97 ? 7.544 30.011 28.622 1.00 14.66 97 VAL A O 1
ATOM 772 N N . MET A 1 98 ? 9.110 31.392 27.801 1.00 16.24 98 MET A N 1
ATOM 773 C CA . MET A 1 98 ? 9.708 31.649 29.109 1.00 16.13 98 MET A CA 1
ATOM 774 C C . MET A 1 98 ? 8.730 32.387 30.027 1.00 16.10 98 MET A C 1
ATOM 775 O O . MET A 1 98 ? 8.631 32.078 31.206 1.00 15.40 98 MET A O 1
ATOM 780 N N . GLU A 1 99 ? 8.001 33.362 29.491 1.00 17.73 99 GLU A N 1
ATOM 781 C CA . GLU A 1 99 ? 7.049 34.113 30.310 1.00 19.30 99 GLU A CA 1
ATOM 782 C C . GLU A 1 99 ? 5.866 33.276 30.796 1.00 17.19 99 GLU A C 1
ATOM 783 O O . GLU A 1 99 ? 5.375 33.479 31.909 1.00 17.27 99 GLU A O 1
ATOM 789 N N . ALA A 1 100 ? 5.402 32.339 29.973 1.00 16.12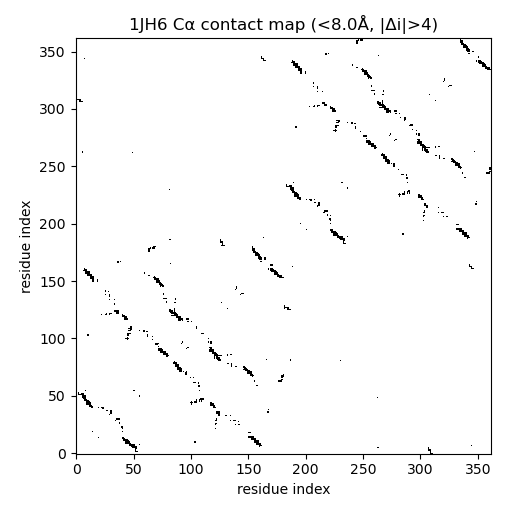 100 ALA A N 1
ATOM 790 C CA . ALA A 1 100 ? 4.277 31.478 30.356 1.00 13.13 100 ALA A CA 1
ATOM 791 C C . ALA A 1 100 ? 4.728 30.704 31.594 1.00 15.36 100 ALA A C 1
ATOM 792 O O . ALA A 1 100 ? 3.963 30.537 32.556 1.00 13.57 100 ALA A O 1
ATOM 794 N N . GLY A 1 101 ? 5.976 30.236 31.559 1.00 12.41 101 GLY A N 1
ATOM 795 C CA . GLY A 1 101 ? 6.533 29.506 32.686 1.00 15.39 101 GLY A CA 1
ATOM 796 C C . GLY A 1 101 ? 6.645 30.396 33.920 1.00 14.96 101 GLY A C 1
ATOM 797 O O . GLY A 1 101 ? 6.294 29.992 35.024 1.00 14.54 101 GLY A O 1
ATOM 798 N N . GLU A 1 102 ? 7.111 31.622 33.707 1.00 15.01 102 GLU A N 1
ATOM 799 C CA . GLU A 1 102 ? 7.272 32.609 34.769 1.00 14.24 102 GLU A CA 1
ATOM 800 C C . GLU A 1 102 ? 5.947 32.951 35.382 1.00 14.34 102 GLU A C 1
ATOM 801 O O . GLU A 1 102 ? 5.811 32.999 36.611 1.00 16.80 102 GLU A O 1
ATOM 807 N N . HIS A 1 103 ? 4.955 33.195 34.535 1.00 12.66 103 HIS A N 1
ATOM 808 C CA . HIS A 1 103 ? 3.653 33.559 35.061 1.00 16.61 103 HIS A CA 1
ATOM 809 C C . HIS A 1 103 ? 2.934 32.403 35.745 1.00 16.59 103 HIS A C 1
ATOM 810 O O . HIS A 1 103 ? 2.276 32.599 36.774 1.00 13.87 103 HIS A O 1
ATOM 817 N N . CYS A 1 104 ? 3.076 31.189 35.226 1.00 15.04 104 CYS A N 1
ATOM 818 C CA . CYS A 1 104 ? 2.420 30.068 35.894 1.00 15.06 104 CYS A CA 1
ATOM 819 C C . CYS A 1 104 ? 3.055 29.787 37.247 1.00 12.93 104 CYS A C 1
ATOM 820 O O . CYS A 1 104 ? 2.350 29.460 38.208 1.00 12.37 104 CYS A O 1
ATOM 823 N N . LYS A 1 105 ? 4.381 29.937 37.330 1.00 15.27 105 LYS A N 1
ATOM 824 C CA . LYS A 1 105 ? 5.094 29.724 38.593 1.00 11.63 105 LYS A CA 1
ATOM 825 C C . LYS A 1 105 ? 4.707 30.821 39.583 1.00 13.34 105 LYS A C 1
ATOM 826 O O . LYS A 1 105 ? 4.671 30.597 40.791 1.00 12.27 105 LYS A O 1
ATOM 832 N N . ASN A 1 106 ? 4.427 32.018 39.073 1.00 14.42 106 ASN A N 1
ATOM 833 C CA . ASN A 1 106 ? 3.975 33.114 39.925 1.00 12.92 106 ASN A CA 1
ATOM 834 C C . ASN A 1 106 ? 2.622 32.712 40.538 1.00 14.70 106 ASN A C 1
ATOM 835 O O . ASN A 1 106 ? 2.469 32.699 41.759 1.00 16.71 106 ASN A O 1
ATOM 840 N N . HIS A 1 107 ? 1.647 32.375 39.684 1.00 15.02 107 HIS A N 1
ATOM 841 C CA . HIS A 1 107 ? 0.308 31.991 40.144 1.00 16.02 107 HIS A CA 1
ATOM 842 C C . HIS A 1 107 ? 0.237 30.826 41.130 1.00 17.29 107 HIS A C 1
ATOM 843 O O . HIS A 1 107 ? -0.530 30.884 42.088 1.00 16.22 107 HIS A O 1
ATOM 850 N N . PHE A 1 108 ? 1.028 29.778 40.925 1.00 18.25 108 PHE A N 1
ATOM 851 C CA . PHE A 1 108 ? 0.969 28.670 41.865 1.00 20.00 108 PHE A CA 1
ATOM 852 C C . PHE A 1 108 ? 1.979 28.801 43.002 1.00 20.19 108 PHE A C 1
ATOM 853 O O . PHE A 1 108 ? 2.288 27.837 43.713 1.00 19.47 108 PHE A O 1
ATOM 861 N N . ASN A 1 109 ? 2.471 30.021 43.177 1.00 21.39 109 ASN A N 1
ATOM 862 C CA . ASN A 1 109 ? 3.424 30.334 44.231 1.00 25.24 109 ASN A CA 1
ATOM 863 C C . ASN A 1 109 ? 4.567 29.337 44.356 1.00 24.17 109 ASN A C 1
ATOM 864 O O . ASN A 1 109 ? 4.891 28.861 45.450 1.00 25.44 109 ASN A O 1
ATOM 869 N N . CYS A 1 110 ? 5.190 29.041 43.226 1.00 23.59 110 CYS A N 1
ATOM 870 C CA . CYS A 1 110 ? 6.294 28.091 43.181 1.00 23.18 110 CYS A CA 1
ATOM 871 C C . CYS A 1 110 ? 7.578 28.661 43.736 1.00 24.86 110 CYS A C 1
ATOM 872 O O . CYS A 1 110 ? 7.804 29.869 43.694 1.00 22.29 110 CYS A O 1
ATOM 875 N N . SER A 1 111 ? 8.413 27.763 44.248 1.00 29.01 111 SER A N 1
ATOM 876 C CA . SER A 1 111 ? 9.713 28.130 44.787 1.00 33.77 111 SER A CA 1
ATOM 877 C C . SER A 1 111 ? 10.787 27.998 43.705 1.00 35.45 111 SER A C 1
ATOM 878 O O . SER A 1 111 ? 10.594 27.340 42.665 1.00 33.87 111 SER A O 1
ATOM 881 N N . THR A 1 112 ? 11.928 28.623 43.975 1.00 39.69 112 THR A N 1
ATOM 882 C CA . THR A 1 112 ? 13.052 28.568 43.058 1.00 41.43 112 THR A CA 1
ATOM 883 C C . THR A 1 112 ? 13.347 27.127 42.769 1.00 41.80 112 THR A C 1
ATOM 884 O O . THR A 1 112 ? 13.440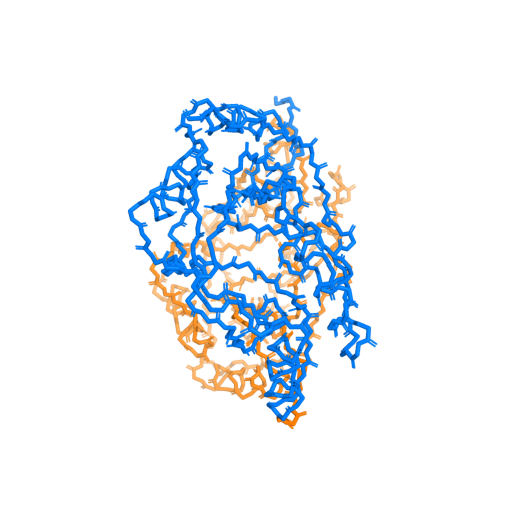 26.286 43.670 1.00 43.14 112 THR A O 1
ATOM 888 N N . THR A 1 113 ? 13.495 26.842 41.497 1.00 43.23 113 THR A N 1
ATOM 889 C CA . THR A 1 113 ? 13.821 25.502 41.093 1.00 44.68 113 THR A CA 1
ATOM 890 C C . THR A 1 113 ? 15.077 25.662 40.252 1.00 43.23 113 THR A C 1
ATOM 891 O O . THR A 1 113 ? 15.964 26.462 40.579 1.00 42.77 113 THR A O 1
ATOM 895 N N . THR A 1 114 ? 15.146 24.910 39.171 1.00 38.00 114 THR A N 1
ATOM 896 C CA . THR A 1 114 ? 16.290 24.963 38.291 1.00 36.35 114 THR A CA 1
ATOM 897 C C . THR A 1 114 ? 15.930 25.825 37.086 1.00 32.51 114 THR A C 1
ATOM 898 O O . THR A 1 114 ? 14.752 26.123 36.867 1.00 31.18 114 THR A O 1
ATOM 902 N N . PRO A 1 115 ? 16.935 26.264 36.304 1.00 27.10 115 PRO A N 1
ATOM 903 C CA . PRO A 1 115 ? 16.626 27.094 35.133 1.00 25.69 115 PRO A CA 1
ATOM 904 C C . PRO A 1 115 ? 15.495 26.465 34.298 1.00 24.99 115 PRO A C 1
ATOM 905 O O . PRO A 1 115 ? 15.424 25.241 34.162 1.00 22.70 115 PRO A O 1
ATOM 909 N N . TYR A 1 116 ? 14.593 27.291 33.770 1.00 23.45 116 TYR A N 1
ATOM 910 C CA . TYR A 1 116 ? 13.513 26.762 32.947 1.00 21.90 116 TYR A CA 1
ATOM 911 C C . TYR A 1 116 ? 14.111 26.303 31.629 1.00 22.34 116 TYR A C 1
ATOM 912 O O . TYR A 1 116 ? 14.701 27.096 30.879 1.00 20.29 116 TYR A O 1
ATOM 921 N N . MET A 1 117 ? 13.993 25.001 31.388 1.00 21.75 117 MET A N 1
ATOM 922 C CA . MET A 1 117 ? 14.460 24.378 30.163 1.00 21.70 117 MET A CA 1
ATOM 923 C C . MET A 1 117 ? 13.182 23.854 29.541 1.00 21.35 117 MET A C 1
ATOM 924 O O . MET A 1 117 ? 12.904 22.655 29.611 1.00 21.64 117 MET A O 1
ATOM 929 N N . PRO A 1 118 ? 12.385 24.746 28.923 1.00 21.04 118 PRO A N 1
ATOM 930 C CA . PRO A 1 118 ? 11.129 24.291 28.311 1.00 19.91 118 PRO A CA 1
ATOM 931 C C . PRO A 1 118 ? 11.318 23.084 27.365 1.00 17.93 118 PRO A C 1
ATOM 932 O O . PRO A 1 118 ? 12.175 23.094 26.472 1.00 19.71 118 PRO A O 1
ATOM 936 N N . HIS A 1 119 ? 10.537 22.036 27.588 1.00 18.43 119 HIS A N 1
ATOM 937 C CA . HIS A 1 119 ? 10.638 20.852 26.735 1.00 18.85 119 HIS A CA 1
ATOM 938 C C . HIS A 1 119 ? 9.359 20.015 26.728 1.00 17.47 119 HIS A C 1
ATOM 939 O O . HIS A 1 119 ? 8.530 20.111 27.640 1.00 18.65 119 HIS A O 1
ATOM 946 N N . LEU A 1 120 ? 9.190 19.211 25.675 1.00 17.11 120 LEU A N 1
ATOM 947 C CA . LEU A 1 120 ? 8.042 18.317 25.580 1.00 15.05 120 LEU A CA 1
ATOM 948 C C . LEU A 1 120 ? 8.675 16.930 25.576 1.00 15.26 120 LEU A C 1
ATOM 949 O O . LEU A 1 120 ? 9.379 16.557 24.627 1.00 13.62 120 LEU A O 1
ATOM 954 N N . SER A 1 121 ? 8.485 16.198 26.673 1.00 14.42 121 SER A N 1
ATOM 955 C CA . SER A 1 121 ? 9.042 14.859 26.796 1.00 16.99 121 SER A CA 1
ATOM 956 C C . SER A 1 121 ? 8.390 13.891 25.805 1.00 17.76 121 SER A C 1
ATOM 957 O O . SER A 1 121 ? 7.169 13.916 25.613 1.00 17.67 121 SER A O 1
ATOM 960 N N . LEU A 1 122 ? 9.202 13.036 25.182 1.00 15.88 122 LEU A N 1
ATOM 961 C CA . LEU A 1 122 ? 8.693 12.076 24.214 1.00 16.11 122 LEU A CA 1
ATOM 962 C C . LEU A 1 122 ? 8.712 10.670 24.760 1.00 18.29 122 LEU A C 1
ATOM 963 O O . LEU A 1 122 ? 7.914 9.818 24.347 1.00 17.44 122 LEU A O 1
ATOM 968 N N . LEU A 1 123 ? 9.619 10.437 25.701 1.00 19.36 123 LEU A N 1
ATOM 969 C CA . LEU A 1 123 ? 9.783 9.117 26.300 1.00 17.98 123 LEU A CA 1
ATOM 970 C C . LEU A 1 123 ? 10.316 9.222 27.720 1.00 15.27 123 LEU A C 1
ATOM 971 O O . LEU A 1 123 ? 11.233 9.986 27.995 1.00 15.25 123 LEU A O 1
ATOM 976 N N . TYR A 1 124 ? 9.742 8.442 28.620 1.00 16.81 124 TYR A N 1
ATOM 977 C CA . TYR A 1 124 ? 10.225 8.418 29.993 1.00 16.03 124 TYR A CA 1
ATOM 978 C C . TYR A 1 124 ? 10.795 7.026 30.110 1.00 15.74 124 TYR A C 1
ATOM 979 O O . TYR A 1 124 ? 10.082 6.053 29.901 1.00 18.16 124 TYR A O 1
ATOM 988 N N . ALA A 1 125 ? 12.071 6.924 30.433 1.00 18.11 125 ALA A N 1
ATOM 989 C CA . ALA A 1 125 ? 12.660 5.607 30.545 1.00 20.33 125 ALA A CA 1
ATOM 990 C C . ALA A 1 125 ? 14.061 5.642 31.125 1.00 21.44 125 ALA A C 1
ATOM 991 O O . ALA A 1 125 ? 14.703 6.689 31.208 1.00 21.46 125 ALA A O 1
ATOM 993 N N . GLU A 1 126 ? 14.532 4.478 31.541 1.00 19.34 126 GLU A N 1
ATOM 994 C CA . GLU A 1 126 ? 15.882 4.402 32.023 1.00 20.48 126 GLU A CA 1
ATOM 995 C C . GLU A 1 126 ? 16.647 3.494 31.075 1.00 20.91 126 GLU A C 1
ATOM 996 O O . GLU A 1 126 ? 16.549 2.271 31.130 1.00 19.65 126 GLU A O 1
ATOM 1002 N N . LEU A 1 127 ? 17.398 4.135 30.185 1.00 22.26 127 LEU A N 1
ATOM 1003 C CA . LEU A 1 127 ? 18.166 3.450 29.162 1.00 21.56 127 LEU A CA 1
ATOM 1004 C C . LEU A 1 127 ? 19.646 3.709 29.348 1.00 24.07 127 LEU A C 1
ATOM 1005 O O . LEU A 1 127 ? 20.037 4.597 30.107 1.00 24.71 127 LEU A O 1
ATOM 1010 N N . THR A 1 128 ? 20.466 2.928 28.646 1.00 25.90 128 THR A N 1
ATOM 1011 C CA . THR A 1 128 ? 21.912 3.102 28.680 1.00 24.62 128 THR A CA 1
ATOM 1012 C C . THR A 1 128 ? 22.192 4.247 27.684 1.00 24.57 128 THR A C 1
ATOM 1013 O O . THR A 1 128 ? 21.323 4.615 26.894 1.00 22.53 128 THR A O 1
ATOM 1017 N N . GLU A 1 129 ? 23.386 4.814 27.717 1.00 27.71 129 GLU A N 1
ATOM 1018 C CA . GLU A 1 129 ? 23.709 5.877 26.778 1.00 33.46 129 GLU A CA 1
ATOM 1019 C C . GLU A 1 129 ? 23.461 5.418 25.338 1.00 35.39 129 GLU A C 1
ATOM 1020 O O . GLU A 1 129 ? 22.906 6.167 24.537 1.00 37.30 129 GLU A O 1
ATOM 1026 N N . GLU A 1 130 ? 23.865 4.191 25.008 1.00 39.44 130 GLU A N 1
ATOM 1027 C CA . GLU A 1 130 ? 23.648 3.671 23.658 1.00 40.49 130 GLU A CA 1
ATOM 1028 C C . GLU A 1 130 ? 22.152 3.658 23.351 1.00 40.26 130 GLU A C 1
ATOM 1029 O O . GLU A 1 130 ? 21.719 4.268 22.378 1.00 39.68 130 GLU A O 1
ATOM 1035 N N . GLU A 1 131 ? 21.366 2.972 24.179 1.00 40.26 131 GLU A N 1
ATOM 1036 C CA . GLU A 1 131 ? 19.915 2.900 23.972 1.00 41.46 131 GLU A CA 1
ATOM 1037 C C . GLU A 1 131 ? 19.305 4.298 23.865 1.00 40.77 131 GLU A C 1
ATOM 1038 O O . GLU A 1 131 ? 18.321 4.507 23.157 1.00 39.84 131 GLU A O 1
ATOM 1044 N N . LYS A 1 132 ? 19.884 5.243 24.600 1.00 37.25 132 LYS A N 1
ATOM 1045 C CA . LYS A 1 132 ? 19.409 6.618 24.594 1.00 35.40 132 LYS A CA 1
ATOM 1046 C C . LYS A 1 132 ? 19.745 7.268 23.248 1.00 33.26 132 LYS A C 1
ATOM 1047 O O . LYS A 1 132 ? 18.878 7.865 22.599 1.00 32.78 132 LYS A O 1
ATOM 1053 N N . LYS A 1 133 ? 21.007 7.150 22.840 1.00 32.48 133 LYS A N 1
ATOM 1054 C CA . LYS A 1 133 ? 21.447 7.695 21.565 1.00 32.28 133 LYS A CA 1
ATOM 1055 C C . LYS A 1 133 ? 20.631 7.084 20.429 1.00 31.27 133 LYS A C 1
ATOM 1056 O O . LYS A 1 133 ? 20.357 7.733 19.418 1.00 31.76 133 LYS A O 1
ATOM 1062 N N . ASN A 1 134 ? 20.238 5.831 20.600 1.00 27.29 134 ASN A N 1
ATOM 1063 C CA . ASN A 1 134 ? 19.438 5.148 19.600 1.00 26.62 134 ASN A CA 1
ATOM 1064 C C . ASN A 1 134 ? 18.008 5.664 19.533 1.00 25.02 134 ASN A C 1
ATOM 1065 O O . ASN A 1 134 ? 17.436 5.742 18.464 1.00 24.38 134 ASN A O 1
ATOM 1070 N N . ALA A 1 135 ? 17.426 6.000 20.679 1.00 24.68 135 ALA A N 1
ATOM 1071 C CA . ALA A 1 135 ? 16.042 6.473 20.728 1.00 22.94 135 ALA A CA 1
ATOM 1072 C C . ALA A 1 135 ? 15.921 7.855 20.110 1.00 22.14 135 ALA A C 1
ATOM 1073 O O . ALA A 1 135 ? 14.898 8.194 19.519 1.00 20.72 135 ALA A O 1
ATOM 1075 N N . GLN A 1 136 ? 16.974 8.646 20.281 1.00 25.28 136 GLN A N 1
ATOM 1076 C CA . GLN A 1 136 ? 17.039 9.992 19.739 1.00 30.15 136 GLN A CA 1
ATOM 1077 C C . GLN A 1 136 ? 17.033 9.905 18.211 1.00 32.84 136 GLN A C 1
ATOM 1078 O O . GLN A 1 136 ? 16.236 10.560 17.541 1.00 35.26 136 GLN A O 1
ATOM 1084 N N . GLU A 1 137 ? 17.938 9.098 17.665 1.00 35.87 137 GLU A N 1
ATOM 1085 C CA . GLU A 1 137 ? 18.009 8.929 16.227 1.00 38.42 137 GLU A CA 1
ATOM 1086 C C . GLU A 1 137 ? 16.658 8.459 15.708 1.00 37.31 137 GLU A C 1
ATOM 1087 O O . GLU A 1 137 ? 16.171 8.925 14.671 1.00 39.63 137 GLU A O 1
ATOM 1093 N N . LYS A 1 138 ? 16.063 7.525 16.439 1.00 31.91 138 LYS A N 1
ATOM 1094 C CA . LYS A 1 138 ? 14.788 6.965 16.045 1.00 31.07 138 LYS A CA 1
ATOM 1095 C C . LYS A 1 138 ? 13.696 8.003 15.986 1.00 29.83 138 LYS A C 1
ATOM 1096 O O . LYS A 1 138 ? 12.816 7.917 15.133 1.00 33.06 138 LYS A O 1
ATOM 1102 N N . ALA A 1 139 ? 13.731 8.972 16.897 1.00 29.01 139 ALA A N 1
ATOM 1103 C CA . ALA A 1 139 ? 12.722 10.037 16.902 1.00 28.82 139 ALA A CA 1
ATOM 1104 C C . ALA A 1 139 ? 12.763 10.666 15.517 1.00 28.72 139 ALA A C 1
ATOM 1105 O O . ALA A 1 139 ? 11.751 10.746 14.829 1.00 29.45 139 ALA A O 1
ATOM 1107 N N . TYR A 1 140 ? 13.950 11.105 15.116 1.00 31.43 140 TYR A N 1
ATOM 1108 C CA . TYR A 1 140 ? 14.139 11.705 13.803 1.00 31.74 140 TYR A CA 1
ATOM 1109 C C . TYR A 1 140 ? 13.702 10.773 12.696 1.00 33.55 140 TYR A C 1
ATOM 1110 O O . TYR A 1 140 ? 12.971 11.171 11.792 1.00 34.89 140 TYR A O 1
ATOM 1119 N N . THR A 1 141 ? 14.152 9.528 12.761 1.00 34.26 141 THR A N 1
ATOM 1120 C CA . THR A 1 141 ? 13.772 8.544 11.760 1.00 35.35 141 THR A CA 1
ATOM 1121 C C . THR A 1 141 ? 12.258 8.564 11.565 1.00 35.42 141 THR A C 1
ATOM 1122 O O . THR A 1 141 ? 11.763 8.632 10.436 1.00 34.89 141 THR A O 1
ATOM 1126 N N . LEU A 1 142 ? 11.542 8.527 12.686 1.00 34.49 142 LEU A N 1
ATOM 1127 C CA . LEU A 1 142 ? 10.081 8.525 12.717 1.00 33.09 142 LEU A CA 1
ATOM 1128 C C . LEU A 1 142 ? 9.475 9.846 12.293 1.00 33.00 142 LEU A C 1
ATOM 1129 O O . LEU A 1 142 ? 8.340 9.879 11.822 1.00 32.99 142 LEU A O 1
ATOM 1134 N N . ASP A 1 143 ? 10.222 10.932 12.493 1.00 28.53 143 ASP A N 1
ATOM 1135 C CA . ASP A 1 143 ? 9.748 12.275 12.168 1.00 27.82 143 ASP A CA 1
ATOM 1136 C C . ASP A 1 143 ? 10.968 13.151 11.899 1.00 27.27 143 ASP A C 1
ATOM 1137 O O . ASP A 1 143 ? 11.472 13.811 12.801 1.00 28.82 143 ASP A O 1
ATOM 1142 N N . SER A 1 144 ? 11.428 13.162 10.648 1.00 29.08 144 SER A N 1
ATOM 1143 C CA . SER A 1 144 ? 12.633 13.904 10.251 1.00 28.83 144 SER A CA 1
ATOM 1144 C C . SER A 1 144 ? 12.549 15.419 10.255 1.00 28.31 144 SER A C 1
ATOM 1145 O O . SER A 1 144 ? 13.582 16.083 10.198 1.00 30.46 144 SER A O 1
ATOM 1148 N N . SER A 1 145 ? 11.337 15.963 10.319 1.00 26.29 145 SER A N 1
ATOM 1149 C CA . SER A 1 145 ? 11.139 17.408 10.314 1.00 28.44 145 SER A CA 1
ATOM 1150 C C . SER A 1 145 ? 10.801 17.969 11.695 1.00 28.53 145 SER A C 1
ATOM 1151 O O . SER A 1 145 ? 10.076 18.962 11.810 1.00 29.09 145 SER A O 1
ATOM 1154 N N . LEU A 1 146 ? 11.320 17.337 12.740 1.00 26.20 146 LEU A N 1
ATOM 1155 C CA . LEU A 1 146 ? 11.042 17.803 14.085 1.00 25.03 146 LEU A CA 1
ATOM 1156 C C . LEU A 1 146 ? 11.765 19.097 14.356 1.00 26.78 146 LEU A C 1
ATOM 1157 O O . LEU A 1 146 ? 11.211 19.979 15.017 1.00 22.53 146 LEU A O 1
ATOM 1162 N N . ASP A 1 147 ? 12.997 19.222 13.862 1.00 25.52 147 ASP A N 1
ATOM 1163 C CA . ASP A 1 147 ? 13.730 20.454 14.117 1.00 25.84 147 ASP A CA 1
ATOM 1164 C C . ASP A 1 147 ? 13.059 21.658 13.489 1.00 26.23 147 ASP A C 1
ATOM 1165 O O . ASP A 1 147 ? 12.763 21.673 12.288 1.00 26.84 147 ASP A O 1
ATOM 1170 N N . GLY A 1 148 ? 12.807 22.668 14.317 1.00 21.92 148 GLY A N 1
ATOM 1171 C CA . GLY A 1 148 ? 12.205 23.885 13.826 1.00 17.50 148 GLY A CA 1
ATOM 1172 C C . GLY A 1 148 ? 10.708 23.861 13.857 1.00 14.71 148 GLY A C 1
ATOM 1173 O O . GLY A 1 148 ? 10.069 24.863 13.588 1.00 17.22 148 GLY A O 1
ATOM 1174 N N . LEU A 1 149 ? 10.141 22.712 14.194 1.00 16.73 149 LEU A N 1
ATOM 1175 C CA . LEU A 1 149 ? 8.698 22.563 14.274 1.00 12.43 149 LEU A CA 1
ATOM 1176 C C . LEU A 1 149 ? 8.040 23.455 15.345 1.00 16.14 149 LEU A C 1
ATOM 1177 O O . LEU A 1 149 ? 8.380 23.384 16.526 1.00 15.93 149 LEU A O 1
ATOM 1182 N N . SER A 1 150 ? 7.093 24.290 14.932 1.00 16.07 150 SER A N 1
ATOM 1183 C CA . SER A 1 150 ? 6.399 25.144 15.874 1.00 19.00 150 SER A CA 1
ATOM 1184 C C . SER A 1 150 ? 4.995 24.615 16.089 1.00 19.41 150 SER A C 1
ATOM 1185 O O . SER A 1 150 ? 4.332 24.174 15.143 1.00 24.31 150 SER A O 1
ATOM 1188 N N . PHE A 1 151 ? 4.548 24.635 17.340 1.00 16.98 151 PHE A N 1
ATOM 1189 C CA . PHE A 1 151 ? 3.223 24.161 17.676 1.00 16.18 151 PHE A CA 1
ATOM 1190 C C . PHE A 1 151 ? 2.572 25.076 18.681 1.00 15.66 151 PHE A C 1
ATOM 1191 O O . PHE A 1 151 ? 3.233 25.781 19.434 1.00 14.26 151 PHE A O 1
ATOM 1199 N N . ARG A 1 152 ? 1.253 25.045 18.677 1.00 18.76 152 ARG A N 1
ATOM 1200 C CA . ARG A 1 152 ? 0.444 25.892 19.529 1.00 22.73 152 ARG A CA 1
ATOM 1201 C C . ARG A 1 152 ? 0.062 25.227 20.855 1.00 22.53 152 ARG A C 1
ATOM 1202 O O . ARG A 1 152 ? -0.322 24.057 20.887 1.00 24.53 152 ARG A O 1
ATOM 1210 N N . LEU A 1 153 ? 0.210 25.985 21.944 1.00 23.05 153 LEU A N 1
ATOM 1211 C CA . LEU A 1 153 ? -0.152 25.546 23.290 1.00 20.67 153 LEU A CA 1
ATOM 1212 C C . LEU A 1 153 ? -1.378 26.385 23.570 1.00 20.58 153 LEU A C 1
ATOM 1213 O O . LEU A 1 153 ? -1.268 27.575 23.868 1.00 19.38 153 LEU A O 1
ATOM 1218 N N . ASN A 1 154 ? -2.547 25.757 23.462 1.00 16.87 154 ASN A N 1
ATOM 1219 C CA . ASN A 1 154 ? -3.795 26.476 23.618 1.00 18.46 154 ASN A CA 1
ATOM 1220 C C . ASN A 1 154 ? -4.642 26.104 24.818 1.00 18.00 154 ASN A C 1
ATOM 1221 O O . ASN A 1 154 ? -5.730 26.664 25.004 1.00 15.79 154 ASN A O 1
ATOM 1226 N N . ARG A 1 155 ? -4.143 25.166 25.625 1.00 18.14 155 ARG A N 1
ATOM 1227 C CA . ARG A 1 155 ? -4.831 24.714 26.839 1.00 18.31 155 ARG A CA 1
ATOM 1228 C C . ARG A 1 155 ? -3.833 24.499 27.982 1.00 16.77 155 ARG A C 1
ATOM 1229 O O . ARG A 1 155 ? -2.639 24.307 27.755 1.00 14.13 155 ARG A O 1
ATOM 1237 N N . LEU A 1 156 ? -4.330 24.546 29.206 1.00 17.65 156 LEU A N 1
ATOM 1238 C CA . LEU A 1 156 ? -3.506 24.250 30.380 1.00 16.99 156 LEU A CA 1
ATOM 1239 C C . LEU A 1 156 ? -4.240 23.132 31.080 1.00 15.77 156 LEU A C 1
ATOM 1240 O O . LEU A 1 156 ? -5.474 23.074 31.059 1.00 14.89 156 LEU A O 1
ATOM 1245 N N . ALA A 1 157 ? -3.486 22.226 31.681 1.00 16.05 157 ALA A N 1
ATOM 1246 C CA . ALA A 1 157 ? -4.105 21.130 32.419 1.00 18.08 157 ALA A CA 1
ATOM 1247 C C . ALA A 1 157 ? -3.586 21.215 33.844 1.00 16.67 157 ALA A C 1
ATOM 1248 O O . ALA A 1 157 ? -2.398 21.509 34.046 1.00 18.67 157 ALA A O 1
ATOM 1250 N N . LEU A 1 158 ? -4.481 21.004 34.810 1.00 14.29 158 LEU A N 1
ATOM 1251 C CA . LEU A 1 158 ? -4.119 20.995 36.230 1.00 15.76 158 LEU A CA 1
ATOM 1252 C C . LEU A 1 158 ? -3.994 19.515 36.550 1.00 17.36 158 LEU A C 1
ATOM 1253 O O . LEU A 1 158 ? -4.948 18.769 36.417 1.00 14.77 158 LEU A O 1
ATOM 1258 N N . CYS A 1 159 ? -2.810 19.100 36.970 1.00 15.84 159 CYS A N 1
ATOM 1259 C CA . CYS A 1 159 ? -2.549 17.694 37.222 1.00 18.82 159 CYS A CA 1
ATOM 1260 C C . CYS A 1 159 ? -1.999 17.368 38.586 1.00 19.81 159 CYS A C 1
ATOM 1261 O O . CYS A 1 159 ? -1.047 18.006 39.033 1.00 22.15 159 CYS A O 1
ATOM 1264 N N . LYS A 1 160 ? -2.585 16.354 39.227 1.00 26.53 160 LYS A N 1
ATOM 1265 C CA . LYS A 1 160 ? -2.090 15.853 40.513 1.00 27.86 160 LYS A CA 1
ATOM 1266 C C . LYS A 1 160 ? -0.980 14.893 40.064 1.00 29.92 160 LYS A C 1
ATOM 1267 O O . LYS A 1 160 ? -1.232 13.916 39.354 1.00 30.01 160 LYS A O 1
ATOM 1273 N N . THR A 1 161 ? 0.249 15.179 40.455 1.00 34.05 161 THR A N 1
ATOM 1274 C CA . THR A 1 161 ? 1.362 14.328 40.069 1.00 38.01 161 THR A CA 1
ATOM 1275 C C . THR A 1 161 ? 2.314 14.009 41.218 1.00 39.91 161 THR A C 1
ATOM 1276 O O . THR A 1 161 ? 2.700 14.903 41.989 1.00 39.46 161 THR A O 1
ATOM 1280 N N . ASP A 1 162 ? 2.676 12.734 41.335 1.00 37.68 162 ASP A N 1
ATOM 1281 C CA . ASP A 1 162 ? 3.669 12.331 42.310 1.00 35.78 162 ASP A CA 1
ATOM 1282 C C . ASP A 1 162 ? 4.857 12.491 41.380 1.00 35.39 162 ASP A C 1
ATOM 1283 O O . ASP A 1 162 ? 5.213 11.575 40.648 1.00 34.82 162 ASP A O 1
ATOM 1288 N N . THR A 1 163 ? 5.450 13.673 41.378 1.00 39.08 163 THR A N 1
ATOM 1289 C CA . THR A 1 163 ? 6.571 13.938 40.483 1.00 41.27 163 THR A CA 1
ATOM 1290 C C . THR A 1 163 ? 7.675 12.874 40.496 1.00 39.53 163 THR A C 1
ATOM 1291 O O . THR A 1 163 ? 8.556 12.883 39.633 1.00 37.95 163 THR A O 1
ATOM 1295 N N . GLU A 1 164 ? 7.623 11.962 41.466 1.00 36.28 164 GLU A N 1
ATOM 1296 C CA . GLU A 1 164 ? 8.614 10.889 41.567 1.00 34.61 164 GLU A CA 1
ATOM 1297 C C . GLU A 1 164 ? 8.070 9.521 41.169 1.00 32.33 164 GLU A C 1
ATOM 1298 O O . GLU A 1 164 ? 8.838 8.573 41.075 1.00 33.62 164 GLU A O 1
ATOM 1304 N N . ASP A 1 165 ? 6.763 9.403 40.931 1.00 29.09 165 ASP A N 1
ATOM 1305 C CA . ASP A 1 165 ? 6.182 8.115 40.548 1.00 27.42 165 ASP A CA 1
ATOM 1306 C C . ASP A 1 165 ? 6.432 7.741 39.077 1.00 28.18 165 ASP A C 1
ATOM 1307 O O . ASP A 1 165 ? 5.775 8.255 38.161 1.00 26.96 165 ASP A O 1
ATOM 1312 N N . LYS A 1 166 ? 7.365 6.814 38.866 1.00 25.69 166 LYS A N 1
ATOM 1313 C CA . LYS A 1 166 ? 7.746 6.386 37.526 1.00 26.74 166 LYS A CA 1
ATOM 1314 C C . LYS A 1 166 ? 6.730 5.556 36.757 1.00 28.90 166 LYS A C 1
ATOM 1315 O O . LYS A 1 166 ? 6.947 5.257 35.570 1.00 29.04 166 LYS A O 1
ATOM 1321 N N . THR A 1 167 ? 5.642 5.165 37.420 1.00 29.90 167 THR A N 1
ATOM 1322 C CA . THR A 1 167 ? 4.611 4.360 36.765 1.00 30.55 167 THR A CA 1
ATOM 1323 C C . THR A 1 167 ? 3.626 5.312 36.143 1.00 29.34 167 THR A C 1
ATOM 1324 O O . THR A 1 167 ? 2.874 4.943 35.238 1.00 33.77 167 THR A O 1
ATOM 1328 N N . LEU A 1 168 ? 3.629 6.534 36.663 1.00 27.38 168 LEU A N 1
ATOM 1329 C CA . LEU A 1 168 ? 2.736 7.586 36.211 1.00 28.34 168 LEU A CA 1
ATOM 1330 C C . LEU A 1 168 ? 1.306 7.283 36.666 1.00 30.92 168 LEU A C 1
ATOM 1331 O O . LEU A 1 168 ? 0.363 7.980 36.307 1.00 31.14 168 LEU A O 1
ATOM 1336 N N . GLU A 1 169 ? 1.162 6.249 37.486 1.00 34.90 169 GLU A N 1
ATOM 1337 C CA . GLU A 1 169 ? -0.139 5.843 38.005 1.00 36.68 169 GLU A CA 1
ATOM 1338 C C . GLU A 1 169 ? -0.822 6.877 38.893 1.00 35.96 169 GLU A C 1
ATOM 1339 O O . GLU A 1 169 ? -2.044 6.930 38.964 1.00 37.78 169 GLU A O 1
ATOM 1345 N N . THR A 1 170 ? -0.035 7.683 39.591 1.00 35.68 170 THR A N 1
ATOM 1346 C CA . THR A 1 170 ? -0.578 8.700 40.484 1.00 34.59 170 THR A CA 1
ATOM 1347 C C . THR A 1 170 ? -0.871 9.986 39.718 1.00 36.89 170 THR A C 1
ATOM 1348 O O . THR A 1 170 ? -1.511 10.899 40.243 1.00 36.91 170 THR A O 1
ATOM 1352 N N . TRP A 1 171 ? -0.380 10.038 38.478 1.00 33.90 171 TRP A N 1
ATOM 1353 C CA . TRP A 1 171 ? -0.558 11.169 37.564 1.00 32.50 171 TRP A CA 1
ATOM 1354 C C . TRP A 1 171 ? -2.007 11.248 37.095 1.00 32.74 171 TRP A C 1
ATOM 1355 O O . TRP A 1 171 ? -2.476 10.377 36.366 1.00 31.85 171 TRP A O 1
ATOM 1366 N N . GLU A 1 172 ? -2.709 12.302 37.511 1.00 36.07 172 GLU A N 1
ATOM 1367 C CA . GLU A 1 172 ? -4.117 12.495 37.151 1.00 33.53 172 GLU A CA 1
ATOM 1368 C C . GLU A 1 172 ? -4.428 13.941 36.777 1.00 31.39 172 GLU A C 1
ATOM 1369 O O . GLU A 1 172 ? -4.057 14.871 37.490 1.00 30.32 172 GLU A O 1
ATOM 1375 N N . THR A 1 173 ? -5.139 14.127 35.675 1.00 26.94 173 THR A N 1
ATOM 1376 C CA . THR A 1 173 ? -5.522 15.470 35.253 1.00 26.67 173 THR A CA 1
ATOM 1377 C C . THR A 1 173 ? -6.804 15.847 35.981 1.00 24.07 173 THR A C 1
ATOM 1378 O O . THR A 1 173 ? -7.797 15.128 35.920 1.00 25.03 173 THR A O 1
ATOM 1382 N N . VAL A 1 174 ? -6.784 16.979 36.666 1.00 20.84 174 VAL A N 1
ATOM 1383 C CA . VAL A 1 174 ? -7.954 17.438 37.416 1.00 20.33 174 VAL A CA 1
ATOM 1384 C C . VAL A 1 174 ? -8.852 18.328 36.582 1.00 19.40 174 VAL A C 1
ATOM 1385 O O . VAL A 1 174 ? -10.050 18.085 36.453 1.00 18.53 174 VAL A O 1
ATOM 1389 N N . ALA A 1 175 ? -8.257 19.371 36.017 1.00 15.97 175 ALA A N 1
ATOM 1390 C CA . ALA A 1 175 ? -9.006 20.323 35.233 1.00 17.36 175 ALA A CA 1
ATOM 1391 C C . ALA A 1 175 ? -8.200 20.720 34.031 1.00 15.74 175 ALA A C 1
ATOM 1392 O O . ALA A 1 175 ? -6.985 20.544 33.993 1.00 15.81 175 ALA A O 1
ATOM 1394 N N . VAL A 1 176 ? -8.904 21.230 33.034 1.00 16.32 176 VAL A N 1
ATOM 1395 C CA . VAL A 1 176 ? -8.290 21.674 31.792 1.00 18.27 176 VAL A CA 1
ATOM 1396 C C . VAL A 1 176 ? -8.962 22.983 31.456 1.00 19.55 176 VAL A C 1
ATOM 1397 O O . VAL A 1 176 ? -10.147 23.172 31.748 1.00 19.46 176 VAL A O 1
ATOM 1401 N N . CYS A 1 177 ? -8.200 23.900 30.875 1.00 18.29 177 CYS A N 1
ATOM 1402 C CA . CYS A 1 177 ? -8.766 25.178 30.515 1.00 16.61 177 CYS A CA 1
ATOM 1403 C C . CYS A 1 177 ? -8.218 25.667 29.177 1.00 21.37 177 CYS A C 1
ATOM 1404 O O . CYS A 1 177 ? -7.047 25.420 28.817 1.00 16.78 177 CYS A O 1
ATOM 1407 N N . ASN A 1 178 ? -9.086 26.363 28.447 1.00 19.67 178 ASN A N 1
ATOM 1408 C CA . ASN A 1 178 ? -8.724 26.900 27.161 1.00 20.27 178 ASN A CA 1
ATOM 1409 C C . ASN A 1 178 ? -8.104 28.255 27.348 1.00 22.35 178 ASN A C 1
ATOM 1410 O O . ASN A 1 178 ? -8.629 29.096 28.080 1.00 24.43 178 ASN A O 1
ATOM 1415 N N . LEU A 1 179 ? -6.959 28.454 26.713 1.00 22.86 179 LEU A N 1
ATOM 1416 C CA . LEU A 1 179 ? -6.276 29.731 26.789 1.00 25.00 179 LEU A CA 1
ATOM 1417 C C . LEU A 1 179 ? -6.814 30.597 25.645 1.00 27.87 179 LEU A C 1
ATOM 1418 O O . LEU A 1 179 ? -7.105 30.091 24.554 1.00 24.69 179 LEU A O 1
ATOM 1423 N N . ASN A 1 180 ? -6.965 31.890 25.903 1.00 32.15 180 ASN A N 1
ATOM 1424 C CA . ASN A 1 180 ? -7.454 32.795 24.879 1.00 37.71 180 ASN A CA 1
ATOM 1425 C C . ASN A 1 180 ? -6.349 33.102 23.879 1.00 40.06 180 ASN A C 1
ATOM 1426 O O . ASN A 1 180 ? -5.174 33.195 24.243 1.00 39.99 180 ASN A O 1
ATOM 1431 N N . PRO A 1 181 ? -6.713 33.241 22.592 1.00 47.60 181 PRO A N 1
ATOM 1432 C CA . PRO A 1 181 ? -5.733 33.536 21.544 1.00 49.15 181 PRO A CA 1
ATOM 1433 C C . PRO A 1 181 ? -4.876 34.753 21.878 1.00 50.24 181 PRO A C 1
ATOM 1434 O O . PRO A 1 181 ? -5.466 35.777 22.298 1.00 51.65 181 PRO A O 1
ATOM 1438 N N . MET B 1 1 ? 25.418 3.155 28.982 1.00 65.93 1 MET B N 1
ATOM 1439 C CA . MET B 1 1 ? 25.475 3.170 30.465 1.00 65.02 1 MET B CA 1
ATOM 1440 C C . MET B 1 1 ? 25.674 1.763 31.016 1.00 63.98 1 MET B C 1
ATOM 1441 O O . MET B 1 1 ? 25.760 0.793 30.262 1.00 66.16 1 MET B O 1
ATOM 1446 N N . GLU B 1 2 ? 25.759 1.679 32.341 1.00 53.36 2 GLU B N 1
ATOM 1447 C CA . GLU B 1 2 ? 25.912 0.423 33.077 1.00 45.20 2 GLU B CA 1
ATOM 1448 C C . GLU B 1 2 ? 24.696 0.377 34.006 1.00 40.63 2 GLU B C 1
ATOM 1449 O O . GLU B 1 2 ? 23.751 -0.366 33.768 1.00 35.30 2 GLU B O 1
ATOM 1455 N N . GLU B 1 3 ? 24.736 1.183 35.065 1.00 32.56 3 GLU B N 1
ATOM 1456 C CA . GLU B 1 3 ? 23.624 1.258 35.994 1.00 28.89 3 GLU B CA 1
ATOM 1457 C C . GLU B 1 3 ? 22.654 2.256 35.374 1.00 26.83 3 GLU B C 1
ATOM 1458 O O . GLU B 1 3 ? 22.992 3.412 35.143 1.00 25.83 3 GLU B O 1
ATOM 1464 N N . VAL B 1 4 ? 21.447 1.800 35.077 1.00 23.62 4 VAL B N 1
ATOM 1465 C CA . VAL B 1 4 ? 20.479 2.676 34.439 1.00 21.21 4 VAL B CA 1
ATOM 1466 C C . VAL B 1 4 ? 19.389 3.164 35.378 1.00 20.69 4 VAL B C 1
ATOM 1467 O O . VAL B 1 4 ? 18.763 4.184 35.128 1.00 23.31 4 VAL B O 1
ATOM 1471 N N . LYS B 1 5 ? 19.173 2.438 36.464 1.00 20.66 5 LYS B N 1
ATOM 1472 C CA . LYS B 1 5 ? 18.148 2.809 37.418 1.00 21.95 5 LYS B CA 1
ATOM 1473 C C . LYS B 1 5 ? 18.653 3.925 38.315 1.00 22.61 5 LYS B C 1
ATOM 1474 O O . LYS B 1 5 ? 19.776 3.859 38.805 1.00 23.81 5 LYS B O 1
ATOM 1480 N N . LYS B 1 6 ? 17.835 4.963 38.498 1.00 22.06 6 LYS B N 1
ATOM 1481 C CA . LYS B 1 6 ? 18.195 6.092 39.359 1.00 21.60 6 LYS B CA 1
ATOM 1482 C C . LYS B 1 6 ? 17.002 6.480 40.227 1.00 22.12 6 LYS B C 1
ATOM 1483 O O . LYS B 1 6 ? 15.840 6.356 39.815 1.00 23.74 6 LYS B O 1
ATOM 1489 N N . ASP B 1 7 ? 17.299 6.940 41.439 1.00 22.98 7 ASP B N 1
ATOM 1490 C CA . ASP B 1 7 ? 16.269 7.342 42.382 1.00 22.27 7 ASP B CA 1
ATOM 1491 C C . ASP B 1 7 ? 16.695 8.530 43.197 1.00 20.67 7 ASP B C 1
ATOM 1492 O O . ASP B 1 7 ? 17.862 8.896 43.246 1.00 21.58 7 ASP B O 1
ATOM 1497 N N . VAL B 1 8 ? 15.707 9.128 43.837 1.00 22.21 8 VAL B N 1
ATOM 1498 C CA . VAL B 1 8 ? 15.920 10.258 44.714 1.00 20.78 8 VAL B CA 1
ATOM 1499 C C . VAL B 1 8 ? 16.145 9.611 46.074 1.00 19.44 8 VAL B C 1
ATOM 1500 O O . VAL B 1 8 ? 15.407 8.706 46.475 1.00 20.14 8 VAL B O 1
ATOM 1504 N N . TYR B 1 9 ? 17.172 10.061 46.770 1.00 18.84 9 TYR B N 1
ATOM 1505 C CA . TYR B 1 9 ? 17.480 9.522 48.083 1.00 18.39 9 TYR B CA 1
ATOM 1506 C C . TYR B 1 9 ? 17.372 10.605 49.133 1.00 17.07 9 TYR B C 1
ATOM 1507 O O . TYR B 1 9 ? 17.632 11.772 48.851 1.00 17.25 9 TYR B O 1
ATOM 1516 N N . SER B 1 10 ? 16.971 10.207 50.337 1.00 15.40 10 SER B N 1
ATOM 1517 C CA . SER B 1 10 ? 16.878 11.114 51.460 1.00 15.41 10 SER B CA 1
ATOM 1518 C C . SER B 1 10 ? 17.922 10.614 52.410 1.00 15.16 10 SER B C 1
ATOM 1519 O O . SER B 1 10 ? 18.107 9.396 52.545 1.00 14.60 10 SER B O 1
ATOM 1522 N N . VAL B 1 11 ? 18.628 11.538 53.053 1.00 14.10 11 VAL B N 1
ATOM 1523 C CA . VAL B 1 11 ? 19.645 11.138 54.031 1.00 11.25 11 VAL B CA 1
ATOM 1524 C C . VAL B 1 11 ? 19.128 11.596 55.378 1.00 10.82 11 VAL B C 1
ATOM 1525 O O . VAL B 1 11 ? 18.719 12.747 55.537 1.00 10.65 11 VAL B O 1
ATOM 1529 N N . TRP B 1 12 ? 19.111 10.680 56.333 1.00 11.24 12 TRP B N 1
ATOM 1530 C CA . TRP B 1 12 ? 18.594 10.945 57.660 1.00 10.19 12 TRP B CA 1
ATOM 1531 C C . TRP B 1 12 ? 19.631 10.791 58.743 1.00 11.43 12 TRP B C 1
ATOM 1532 O O . TRP B 1 12 ? 20.419 9.844 58.723 1.00 12.46 12 TRP B O 1
ATOM 1543 N N . ALA B 1 13 ? 19.604 11.709 59.703 1.00 11.72 13 ALA B N 1
ATOM 1544 C CA . ALA B 1 13 ? 20.487 11.633 60.859 1.00 10.19 13 ALA B CA 1
ATOM 1545 C C . ALA B 1 13 ? 19.543 10.961 61.858 1.00 12.92 13 ALA B C 1
ATOM 1546 O O . ALA B 1 13 ? 18.365 11.375 61.993 1.00 10.21 13 ALA B O 1
ATOM 1548 N N . LEU B 1 14 ? 20.047 9.924 62.537 1.00 10.19 14 LEU B N 1
ATOM 1549 C CA . LEU B 1 14 ? 19.253 9.152 63.510 1.00 13.78 14 LEU B CA 1
ATOM 1550 C C . LEU B 1 14 ? 19.638 9.397 64.964 1.00 14.45 14 LEU B C 1
ATOM 1551 O O . LEU B 1 14 ? 20.824 9.402 65.301 1.00 14.53 14 LEU B O 1
ATOM 1556 N N . PRO B 1 15 ? 18.635 9.564 65.850 1.00 13.04 15 PRO B N 1
ATOM 1557 C CA . PRO B 1 15 ? 18.882 9.798 67.273 1.00 12.80 15 PRO B CA 1
ATOM 1558 C C . PRO B 1 15 ? 19.595 8.583 67.857 1.00 17.47 15 PRO B C 1
ATOM 1559 O O . PRO B 1 15 ? 19.445 7.470 67.344 1.00 17.03 15 PRO B O 1
ATOM 1563 N N . ASP B 1 16 ? 20.363 8.782 68.927 1.00 19.03 16 ASP B N 1
ATOM 1564 C CA . ASP B 1 16 ? 21.089 7.664 69.521 1.00 24.35 16 ASP B CA 1
ATOM 1565 C C . ASP B 1 16 ? 20.179 6.695 70.271 1.00 26.39 16 ASP B C 1
ATOM 1566 O O . ASP B 1 16 ? 18.980 6.958 70.466 1.00 24.75 16 ASP B O 1
ATOM 1571 N N . GLU B 1 17 ? 20.758 5.572 70.688 1.00 29.60 17 GLU B N 1
ATOM 1572 C CA . GLU B 1 17 ? 20.001 4.525 71.360 1.00 34.10 17 GLU B CA 1
ATOM 1573 C C . GLU B 1 17 ? 19.215 4.945 72.580 1.00 32.83 17 GLU B C 1
ATOM 1574 O O . GLU B 1 17 ? 18.198 4.331 72.884 1.00 33.00 17 GLU B O 1
ATOM 1580 N N . GLU B 1 18 ? 19.670 5.977 73.284 1.00 32.41 18 GLU B N 1
ATOM 1581 C CA . GLU B 1 18 ? 18.964 6.426 74.488 1.00 33.61 18 GLU B CA 1
ATOM 1582 C C . GLU B 1 18 ? 17.759 7.333 74.238 1.00 32.44 18 GLU B C 1
ATOM 1583 O O . GLU B 1 18 ? 16.748 7.240 74.927 1.00 35.78 18 GLU B O 1
ATOM 1589 N N . SER B 1 19 ? 17.851 8.212 73.254 1.00 29.37 19 SER B N 1
ATOM 1590 C CA . SER B 1 19 ? 16.748 9.115 72.999 1.00 26.10 19 SER B CA 1
ATOM 1591 C C . SER B 1 19 ? 15.715 8.525 72.072 1.00 26.04 19 SER B C 1
ATOM 1592 O O . SER B 1 19 ? 14.530 8.877 72.140 1.00 24.76 19 SER B O 1
ATOM 1595 N N . GLU B 1 20 ? 16.160 7.627 71.200 1.00 23.88 20 GLU B N 1
ATOM 1596 C CA . GLU B 1 20 ? 15.253 7.036 70.226 1.00 22.39 20 GLU B CA 1
ATOM 1597 C C . GLU B 1 20 ? 13.942 6.480 70.768 1.00 20.99 20 GLU B C 1
ATOM 1598 O O . GLU B 1 20 ? 12.878 6.762 70.223 1.00 18.99 20 GLU B O 1
ATOM 1604 N N . PRO B 1 21 ? 14.000 5.669 71.841 1.00 21.82 21 PRO B N 1
ATOM 1605 C CA . PRO B 1 21 ? 12.799 5.077 72.436 1.00 20.71 21 PRO B CA 1
ATOM 1606 C C . PRO B 1 21 ? 11.826 6.140 72.883 1.00 20.19 21 PRO B C 1
ATOM 1607 O O . PRO B 1 21 ? 10.618 5.965 72.794 1.00 22.25 21 PRO B O 1
ATOM 1611 N N . ARG B 1 22 ? 12.363 7.247 73.377 1.00 17.40 22 ARG B N 1
ATOM 1612 C CA . ARG B 1 22 ? 11.519 8.342 73.838 1.00 19.21 22 ARG B CA 1
ATOM 1613 C C . ARG B 1 22 ? 10.738 8.915 72.664 1.00 14.84 22 ARG B C 1
ATOM 1614 O O . ARG B 1 22 ? 9.559 9.217 72.784 1.00 13.88 22 ARG B O 1
ATOM 1622 N N . PHE B 1 23 ? 11.415 9.093 71.534 1.00 14.92 23 PHE B N 1
ATOM 1623 C CA . PHE B 1 23 ? 10.756 9.664 70.380 1.00 12.99 23 PHE B CA 1
ATOM 1624 C C . PHE B 1 23 ? 9.805 8.650 69.760 1.00 14.82 23 PHE B C 1
ATOM 1625 O O . PHE B 1 23 ? 8.653 8.962 69.446 1.00 12.32 23 PHE B O 1
ATOM 1633 N N . LYS B 1 24 ? 10.284 7.426 69.609 1.00 11.93 24 LYS B N 1
ATOM 1634 C CA . LYS B 1 24 ? 9.464 6.399 69.013 1.00 14.33 24 LYS B CA 1
ATOM 1635 C C . LYS B 1 24 ? 8.193 6.160 69.837 1.00 13.95 24 LYS B C 1
ATOM 1636 O O . LYS B 1 24 ? 7.133 5.911 69.269 1.00 19.86 24 LYS B O 1
ATOM 1642 N N . LYS B 1 25 ? 8.272 6.250 71.161 1.00 17.04 25 LYS B N 1
ATOM 1643 C CA . LYS B 1 25 ? 7.093 6.055 72.007 1.00 17.11 25 LYS B CA 1
ATOM 1644 C C . LYS B 1 25 ? 6.090 7.199 71.836 1.00 18.89 25 LYS B C 1
ATOM 1645 O O . LYS B 1 25 ? 4.872 6.997 71.862 1.00 12.64 25 LYS B O 1
ATOM 1651 N N . LEU B 1 26 ? 6.613 8.406 71.660 1.00 17.23 26 LEU B N 1
ATOM 1652 C CA . LEU B 1 26 ? 5.791 9.600 71.455 1.00 16.52 26 LEU B CA 1
ATOM 1653 C C . LEU B 1 26 ? 5.078 9.489 70.110 1.00 14.65 26 LEU B C 1
ATOM 1654 O O . LEU B 1 26 ? 3.888 9.803 69.980 1.00 13.17 26 LEU B O 1
ATOM 1659 N N . MET B 1 27 ? 5.816 9.034 69.106 1.00 10.19 27 MET B N 1
ATOM 1660 C CA . MET B 1 27 ? 5.274 8.876 67.767 1.00 11.80 27 MET B CA 1
ATOM 1661 C C . MET B 1 27 ? 4.185 7.811 67.736 1.00 11.94 27 MET B C 1
ATOM 1662 O O . MET B 1 27 ? 3.176 7.947 67.049 1.00 10.19 27 MET B O 1
ATOM 1667 N N . GLU B 1 28 ? 4.415 6.740 68.476 1.00 11.96 28 GLU B N 1
ATOM 1668 C CA . GLU B 1 28 ? 3.457 5.655 68.551 1.00 13.30 28 GLU B CA 1
ATOM 1669 C C . GLU B 1 28 ? 2.157 6.112 69.217 1.00 13.00 28 GLU B C 1
ATOM 1670 O O . GLU B 1 28 ? 1.063 5.817 68.729 1.00 16.44 28 GLU B O 1
ATOM 1676 N N . ALA B 1 29 ? 2.274 6.841 70.319 1.00 10.74 29 ALA B N 1
ATOM 1677 C CA . ALA B 1 29 ? 1.107 7.334 71.035 1.00 12.47 29 ALA B CA 1
ATOM 1678 C C . ALA B 1 29 ? 0.292 8.303 70.186 1.00 14.18 29 ALA B C 1
ATOM 1679 O O . ALA B 1 29 ? -0.936 8.227 70.119 1.00 16.35 29 ALA B O 1
ATOM 1681 N N . LEU B 1 30 ? 0.983 9.219 69.521 1.00 15.10 30 LEU B N 1
ATOM 1682 C CA . LEU B 1 30 ? 0.299 10.213 68.705 1.00 14.42 30 LEU B CA 1
ATOM 1683 C C . LEU B 1 30 ? -0.400 9.615 67.499 1.00 16.41 30 LEU B C 1
ATOM 1684 O O . LEU B 1 30 ? -1.522 10.023 67.157 1.00 18.22 30 LEU B O 1
ATOM 1689 N N . ARG B 1 31 ? 0.254 8.656 66.841 1.00 15.27 31 ARG B N 1
ATOM 1690 C CA . ARG B 1 31 ? -0.332 8.052 65.663 1.00 14.51 31 ARG B CA 1
ATOM 1691 C C . ARG B 1 31 ? -1.462 7.112 66.057 1.00 16.28 31 ARG B C 1
ATOM 1692 O O . ARG B 1 31 ? -2.389 6.911 65.274 1.00 19.30 31 ARG B O 1
ATOM 1700 N N . SER B 1 32 ? -1.399 6.554 67.267 1.00 18.28 32 SER B N 1
ATOM 1701 C CA . SER B 1 32 ? -2.450 5.649 67.758 1.00 23.01 32 SER B CA 1
ATOM 1702 C C . SER B 1 32 ? -3.682 6.441 68.193 1.00 22.60 32 SER B C 1
ATOM 1703 O O . SER B 1 32 ? -4.770 5.886 68.357 1.00 27.01 32 SER B O 1
ATOM 1706 N N . GLU B 1 33 ? -3.510 7.741 68.405 1.00 23.52 33 GLU B N 1
ATOM 1707 C CA . GLU B 1 33 ? -4.641 8.566 68.798 1.00 21.29 33 GLU B CA 1
ATOM 1708 C C . GLU B 1 33 ? -5.163 9.451 67.671 1.00 22.34 33 GLU B C 1
ATOM 1709 O O . GLU B 1 33 ? -6.353 9.762 67.634 1.00 21.99 33 GLU B O 1
ATOM 1715 N N . PHE B 1 34 ? -4.280 9.869 66.761 1.00 19.37 34 PHE B N 1
ATOM 1716 C CA . PHE B 1 34 ? -4.688 10.751 65.665 1.00 18.16 34 PHE B CA 1
ATOM 1717 C C . PHE B 1 34 ? -4.674 10.064 64.321 1.00 16.20 34 PHE B C 1
ATOM 1718 O O . PHE B 1 34 ? -5.103 10.640 63.327 1.00 20.54 34 PHE B O 1
ATOM 1726 N N . THR B 1 35 ? -4.174 8.833 64.292 1.00 17.37 35 THR B N 1
ATOM 1727 C CA . THR B 1 35 ? -4.125 8.038 63.069 1.00 14.27 35 THR B CA 1
ATOM 1728 C C . THR B 1 35 ? -3.097 8.551 62.037 1.00 17.46 35 THR B C 1
ATOM 1729 O O . THR B 1 35 ? -3.317 9.536 61.305 1.00 15.01 35 THR B O 1
ATOM 1733 N N . GLY B 1 36 ? -1.969 7.854 61.995 1.00 17.94 36 GLY B N 1
ATOM 1734 C CA . GLY B 1 36 ? -0.902 8.188 61.075 1.00 14.42 36 GLY B CA 1
ATOM 1735 C C . GLY B 1 36 ? -0.063 6.949 60.848 1.00 14.77 36 GLY B C 1
ATOM 1736 O O . GLY B 1 36 ? -0.190 5.962 61.600 1.00 17.50 36 GLY B O 1
ATOM 1737 N N . PRO B 1 37 ? 0.789 6.954 59.811 1.00 12.78 37 PRO B N 1
ATOM 1738 C CA . PRO B 1 37 ? 1.636 5.797 59.520 1.00 14.49 37 PRO B CA 1
ATOM 1739 C C . PRO B 1 37 ? 2.832 5.700 60.475 1.00 15.10 37 PRO B C 1
ATOM 1740 O O . PRO B 1 37 ? 3.207 6.678 61.099 1.00 18.69 37 PRO B O 1
ATOM 1744 N N . ARG B 1 38 ? 3.405 4.510 60.596 1.00 14.07 38 ARG B N 1
ATOM 1745 C CA . ARG B 1 38 ? 4.567 4.293 61.450 1.00 12.19 38 ARG B CA 1
ATOM 1746 C C . ARG B 1 38 ? 5.794 4.644 60.612 1.00 13.18 38 ARG B C 1
ATOM 1747 O O . ARG B 1 38 ? 5.790 4.508 59.394 1.00 14.98 38 ARG B O 1
ATOM 1755 N N . PHE B 1 39 ? 6.831 5.134 61.273 1.00 15.63 39 PHE B N 1
ATOM 1756 C CA . PHE B 1 39 ? 8.105 5.440 60.631 1.00 14.31 39 PHE B CA 1
ATOM 1757 C C . PHE B 1 39 ? 9.107 5.553 61.776 1.00 16.02 39 PHE B C 1
ATOM 1758 O O . PHE B 1 39 ? 8.724 5.514 62.946 1.00 14.92 39 PHE B O 1
ATOM 1766 N N . VAL B 1 40 ? 10.388 5.637 61.451 1.00 16.49 40 VAL B N 1
ATOM 1767 C CA . VAL B 1 40 ? 11.390 5.756 62.497 1.00 17.30 40 VAL B CA 1
ATOM 1768 C C . VAL B 1 40 ? 11.772 7.208 62.777 1.00 15.87 40 VAL B C 1
ATOM 1769 O O . VAL B 1 40 ? 11.767 8.054 61.872 1.00 15.09 40 VAL B O 1
ATOM 1773 N N . PRO B 1 41 ? 12.102 7.518 64.042 1.00 14.12 41 PRO B N 1
ATOM 1774 C CA . PRO B 1 41 ? 12.473 8.902 64.318 1.00 14.43 41 PRO B CA 1
ATOM 1775 C C . PRO B 1 41 ? 13.703 9.299 63.515 1.00 14.25 41 PRO B C 1
ATOM 1776 O O . PRO B 1 41 ? 14.680 8.564 63.448 1.00 14.41 41 PRO B O 1
ATOM 1780 N N . HIS B 1 42 ? 13.657 10.469 62.899 1.00 11.28 42 HIS B N 1
ATOM 1781 C CA . HIS B 1 42 ? 14.790 10.898 62.112 1.00 13.05 42 HIS B CA 1
ATOM 1782 C C . HIS B 1 42 ? 14.786 12.387 61.900 1.00 11.72 42 HIS B C 1
ATOM 1783 O O . HIS B 1 42 ? 13.739 13.043 62.001 1.00 11.48 42 HIS B O 1
ATOM 1790 N N . VAL B 1 43 ? 15.975 12.901 61.599 1.00 14.00 43 VAL B N 1
ATOM 1791 C CA . VAL B 1 43 ? 16.167 14.308 61.284 1.00 12.08 43 VAL B CA 1
ATOM 1792 C C . VAL B 1 43 ? 16.752 14.325 59.876 1.00 13.00 43 VAL B C 1
ATOM 1793 O O . VAL B 1 43 ? 17.926 14.044 59.689 1.00 11.07 43 VAL B O 1
ATOM 1797 N N . THR B 1 44 ? 15.930 14.641 58.884 1.00 13.57 44 THR B N 1
ATOM 1798 C CA . THR B 1 44 ? 16.408 14.675 57.506 1.00 12.71 44 THR B CA 1
ATOM 1799 C C . THR B 1 44 ? 17.504 15.719 57.331 1.00 14.41 44 THR B C 1
ATOM 1800 O O . THR B 1 44 ? 17.399 16.852 57.813 1.00 10.96 44 THR B O 1
ATOM 1804 N N . VAL B 1 45 ? 18.578 15.321 56.652 1.00 14.45 45 VAL B N 1
ATOM 1805 C CA . VAL B 1 45 ? 19.671 16.251 56.435 1.00 14.42 45 VAL B CA 1
ATOM 1806 C C . VAL B 1 45 ? 19.914 16.524 54.954 1.00 15.57 45 VAL B C 1
ATOM 1807 O O . VAL B 1 45 ? 20.621 17.463 54.609 1.00 16.51 45 VAL B O 1
ATOM 1811 N N . ALA B 1 46 ? 19.317 15.712 54.081 1.00 13.57 46 ALA B N 1
ATOM 1812 C CA . ALA B 1 46 ? 19.484 15.912 52.650 1.00 14.84 46 ALA B CA 1
ATOM 1813 C C . ALA B 1 46 ? 18.556 15.038 51.811 1.00 15.93 46 ALA B C 1
ATOM 1814 O O . ALA B 1 46 ? 18.148 13.942 52.228 1.00 13.60 46 ALA B O 1
ATOM 1816 N N . VAL B 1 47 ? 18.228 15.562 50.630 1.00 16.10 47 VAL B N 1
ATOM 1817 C CA . VAL B 1 47 ? 17.413 14.864 49.640 1.00 19.99 47 VAL B CA 1
ATOM 1818 C C . VAL B 1 47 ? 18.090 15.066 48.289 1.00 20.79 47 VAL B C 1
ATOM 1819 O O . VAL B 1 47 ? 18.133 16.186 47.764 1.00 21.42 47 VAL B O 1
ATOM 1823 N N . SER B 1 48 ? 18.597 13.976 47.725 1.00 18.74 48 SER B N 1
ATOM 1824 C CA . SER B 1 48 ? 19.320 14.023 46.465 1.00 22.32 48 SER B CA 1
ATOM 1825 C C . SER B 1 48 ? 18.440 14.143 45.226 1.00 24.18 48 SER B C 1
ATOM 1826 O O . SER B 1 48 ? 17.209 14.074 45.292 1.00 25.79 48 SER B O 1
ATOM 1829 N N . ALA B 1 49 ? 19.108 14.347 44.096 1.00 27.07 49 ALA B N 1
ATOM 1830 C CA . ALA B 1 49 ? 18.465 14.388 42.789 1.00 25.45 49 ALA B CA 1
ATOM 1831 C C . ALA B 1 49 ? 18.640 12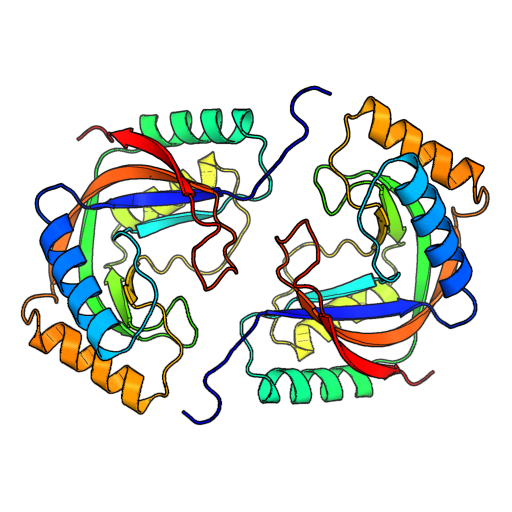.912 42.405 1.00 25.86 49 ALA B C 1
ATOM 1832 O O . ALA B 1 49 ? 19.076 12.107 43.240 1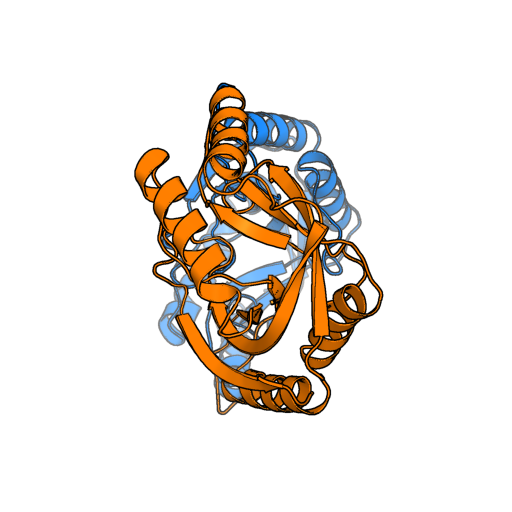.00 25.52 49 ALA B O 1
ATOM 1834 N N . TYR B 1 50 ? 18.340 12.549 41.165 1.00 22.30 50 TYR B N 1
ATOM 1835 C CA . TYR B 1 50 ? 18.480 11.155 40.753 1.00 22.19 50 TYR B CA 1
ATOM 1836 C C . TYR B 1 50 ? 19.891 10.566 40.778 1.00 20.55 50 TYR B C 1
ATOM 1837 O O . TYR B 1 50 ? 20.801 11.059 40.114 1.00 23.77 50 TYR B O 1
ATOM 1846 N N . LEU B 1 51 ? 20.063 9.490 41.537 1.00 18.85 51 LEU B N 1
ATOM 1847 C CA . LEU B 1 51 ? 21.359 8.843 41.643 1.00 19.03 51 LEU B CA 1
ATOM 1848 C C . LEU B 1 51 ? 21.234 7.335 41.436 1.00 18.32 51 LEU B C 1
ATOM 1849 O O . LEU B 1 51 ? 20.221 6.728 41.769 1.00 17.89 51 LEU B O 1
ATOM 1854 N N . THR B 1 52 ? 22.280 6.726 40.898 1.00 20.74 52 THR B N 1
ATOM 1855 C CA . THR B 1 52 ? 22.280 5.288 40.705 1.00 20.75 52 THR B CA 1
ATOM 1856 C C . THR B 1 52 ? 22.599 4.750 42.083 1.00 23.43 52 THR B C 1
ATOM 1857 O O . THR B 1 52 ? 23.113 5.480 42.937 1.00 25.07 52 THR B O 1
ATOM 1861 N N . ALA B 1 53 ? 22.303 3.479 42.306 1.00 26.46 53 ALA B N 1
ATOM 1862 C CA . ALA B 1 53 ? 22.576 2.857 43.600 1.00 26.92 53 ALA B CA 1
ATOM 1863 C C . ALA B 1 53 ? 24.039 3.083 43.937 1.00 27.25 53 ALA B C 1
ATOM 1864 O O . ALA B 1 53 ? 24.399 3.451 45.053 1.00 27.90 53 ALA B O 1
ATOM 1866 N N . ASP B 1 54 ? 24.885 2.879 42.942 1.00 28.14 54 ASP B N 1
ATOM 1867 C CA . ASP B 1 54 ? 26.309 3.043 43.139 1.00 27.27 54 ASP B CA 1
ATOM 1868 C C . ASP B 1 54 ? 26.693 4.486 43.446 1.00 24.51 54 ASP B C 1
ATOM 1869 O O . ASP B 1 54 ? 27.600 4.743 44.236 1.00 23.49 54 ASP B O 1
ATOM 1874 N N . GLU B 1 55 ? 26.002 5.427 42.817 1.00 20.68 55 GLU B N 1
ATOM 1875 C CA . GLU B 1 55 ? 26.283 6.820 43.043 1.00 19.44 55 GLU B CA 1
ATOM 1876 C C . GLU B 1 55 ? 25.854 7.216 44.435 1.00 19.90 55 GLU B C 1
ATOM 1877 O O . GLU B 1 55 ? 26.563 7.940 45.133 1.00 20.32 55 GLU B O 1
ATOM 1883 N N . ALA B 1 56 ? 24.702 6.725 44.850 1.00 15.95 56 ALA B N 1
ATOM 1884 C CA . ALA B 1 56 ? 24.229 7.062 46.170 1.00 17.81 56 ALA B CA 1
ATOM 1885 C C . ALA B 1 56 ? 25.134 6.433 47.259 1.00 16.45 56 ALA B C 1
ATOM 1886 O O . ALA B 1 56 ? 25.378 7.036 48.307 1.00 14.73 56 ALA B O 1
ATOM 1888 N N . LYS B 1 57 ? 25.651 5.238 47.001 1.00 16.66 57 LYS B N 1
ATOM 1889 C CA . LYS B 1 57 ? 26.500 4.562 47.961 1.00 17.66 57 LYS B CA 1
ATOM 1890 C C . LYS B 1 57 ? 27.769 5.354 48.219 1.00 21.30 57 LYS B C 1
ATOM 1891 O O . LYS B 1 57 ? 28.135 5.605 49.378 1.00 23.57 57 LYS B O 1
ATOM 1897 N N . LYS B 1 58 ? 28.452 5.737 47.144 1.00 22.11 58 LYS B N 1
ATOM 1898 C CA . LYS B 1 58 ? 29.692 6.483 47.280 1.00 25.26 58 LYS B CA 1
ATOM 1899 C C . LYS B 1 58 ? 29.492 7.768 48.052 1.00 25.34 58 LYS B C 1
ATOM 1900 O O . LYS B 1 58 ? 30.312 8.110 48.900 1.00 27.80 58 LYS B O 1
ATOM 1906 N N . MET B 1 59 ? 28.407 8.481 47.749 1.00 24.38 59 MET B N 1
ATOM 1907 C CA . MET B 1 59 ? 28.098 9.733 48.419 1.00 22.54 59 MET B CA 1
ATOM 1908 C C . MET B 1 59 ? 27.774 9.524 49.890 1.00 24.01 59 M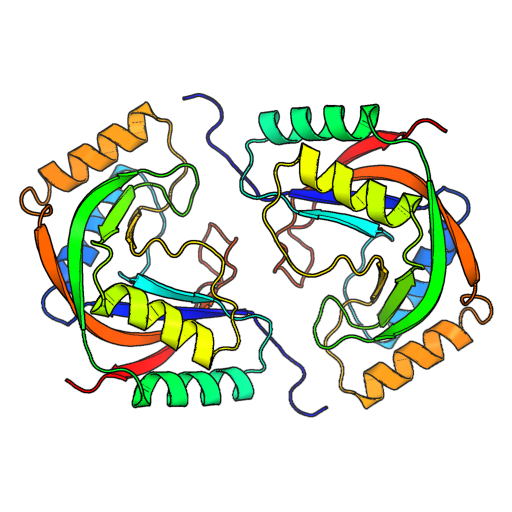ET B C 1
ATOM 1909 O O . MET B 1 59 ? 28.110 10.368 50.726 1.00 23.72 59 MET B O 1
ATOM 1914 N N . PHE B 1 60 ? 27.113 8.408 50.200 1.00 23.50 60 PHE B N 1
ATOM 1915 C CA . PHE B 1 60 ? 26.752 8.089 51.582 1.00 23.75 60 PHE B CA 1
ATOM 1916 C C . PHE B 1 60 ? 28.025 7.793 52.385 1.00 25.09 60 PHE B C 1
ATOM 1917 O O . PHE B 1 60 ? 28.231 8.383 53.440 1.00 21.58 60 PHE B O 1
ATOM 1925 N N . GLU B 1 61 ? 28.876 6.893 51.878 1.00 25.37 61 GLU B N 1
ATOM 1926 C CA . GLU B 1 61 ? 30.137 6.564 52.555 1.00 27.52 61 GLU B CA 1
ATOM 1927 C C . GLU B 1 61 ? 30.896 7.862 52.804 1.00 28.02 61 GLU B C 1
ATOM 1928 O O . GLU B 1 61 ? 31.446 8.090 53.884 1.00 29.64 61 GLU B O 1
ATOM 1934 N N . SER B 1 62 ? 30.906 8.722 51.796 1.00 29.47 62 SER B N 1
ATOM 1935 C CA . SER B 1 62 ? 31.585 10.008 51.889 1.00 30.57 62 SER B CA 1
ATOM 1936 C C . SER B 1 62 ? 30.988 10.866 53.017 1.00 30.82 62 SER B C 1
ATOM 1937 O O . SER B 1 62 ? 31.719 11.441 53.835 1.00 30.15 62 SER B O 1
ATOM 1940 N N . ALA B 1 63 ? 29.664 10.957 53.064 1.00 30.37 63 ALA B N 1
ATOM 1941 C CA . ALA B 1 63 ? 29.017 11.740 54.103 1.00 30.50 63 ALA B CA 1
ATOM 1942 C C . ALA B 1 63 ? 29.253 11.089 55.463 1.00 31.29 63 ALA B C 1
ATOM 1943 O O . ALA B 1 63 ? 29.460 11.775 56.458 1.00 34.14 63 ALA B O 1
ATOM 1945 N N . CYS B 1 64 ? 29.255 9.762 55.502 1.00 30.74 64 CYS B N 1
ATOM 1946 C CA . CYS B 1 64 ? 29.461 9.046 56.752 1.00 31.47 64 CYS B CA 1
ATOM 1947 C C . CYS B 1 64 ? 30.837 9.221 57.371 1.00 35.53 64 CYS B C 1
ATOM 1948 O O . CYS B 1 64 ? 30.989 9.136 58.589 1.00 34.94 64 CYS B O 1
ATOM 1951 N N . ASP B 1 65 ? 31.846 9.444 56.538 1.00 38.90 65 ASP B N 1
ATOM 1952 C CA . ASP B 1 65 ? 33.193 9.607 57.056 1.00 40.12 65 ASP B CA 1
ATOM 1953 C C . ASP B 1 65 ? 33.512 11.043 57.420 1.00 38.04 65 ASP B C 1
ATOM 1954 O O . ASP B 1 65 ? 34.271 11.296 58.345 1.00 41.85 65 ASP B O 1
ATOM 1959 N N . GLY B 1 66 ? 32.913 11.990 56.715 1.00 40.16 66 GLY B N 1
ATOM 1960 C CA . GLY B 1 66 ? 33.178 13.382 57.032 1.00 37.72 66 GLY B CA 1
ATOM 1961 C C . GLY B 1 66 ? 32.293 13.947 58.136 1.00 37.42 66 GLY B C 1
ATOM 1962 O O . GLY B 1 66 ? 32.513 15.055 58.628 1.00 37.23 66 GLY B O 1
ATOM 1963 N N . LEU B 1 67 ? 31.305 13.177 58.565 1.00 32.00 67 LEU B N 1
ATOM 1964 C CA . LEU B 1 67 ? 30.385 13.682 59.565 1.00 29.87 67 LEU B CA 1
ATOM 1965 C C . LEU B 1 67 ? 30.585 13.076 60.937 1.00 27.58 67 LEU B C 1
ATOM 1966 O O . LEU B 1 67 ? 30.658 11.864 61.088 1.00 28.47 67 LEU B O 1
ATOM 1971 N N . LYS B 1 68 ? 30.685 13.930 61.945 1.00 24.04 68 LYS B N 1
ATOM 1972 C CA . LYS B 1 68 ? 30.852 13.436 63.305 1.00 22.69 68 LYS B CA 1
ATOM 1973 C C . LYS B 1 68 ? 29.486 13.522 63.987 1.00 20.15 68 LYS B C 1
ATOM 1974 O O . LYS B 1 68 ? 28.653 14.337 63.614 1.00 18.30 68 LYS B O 1
ATOM 1980 N N . ALA B 1 69 ? 29.265 12.659 64.966 1.00 19.75 69 ALA B N 1
ATOM 1981 C CA . ALA B 1 69 ? 28.027 12.653 65.717 1.00 19.90 69 ALA B CA 1
ATOM 1982 C C . ALA B 1 69 ? 27.862 14.070 66.275 1.00 20.75 69 ALA B C 1
ATOM 1983 O O . ALA B 1 69 ? 28.853 14.732 66.642 1.00 20.21 69 ALA B O 1
ATOM 1985 N N . TYR B 1 70 ? 26.620 14.547 66.318 1.00 18.26 70 TYR B N 1
ATOM 1986 C CA . TYR B 1 70 ? 26.351 15.879 66.819 1.00 13.78 70 TYR B CA 1
ATOM 1987 C C . TYR B 1 70 ? 25.095 15.835 67.662 1.00 14.99 70 TYR B C 1
ATOM 1988 O O . TYR B 1 70 ? 24.481 14.783 67.820 1.00 14.96 70 TYR B O 1
ATOM 1997 N N . THR B 1 71 ? 24.718 16.972 68.224 1.00 16.83 71 THR B N 1
ATOM 1998 C CA . THR B 1 71 ? 23.548 16.996 69.075 1.00 15.94 71 THR B CA 1
ATOM 1999 C C . THR B 1 71 ? 22.574 18.060 68.603 1.00 16.91 71 THR B C 1
ATOM 2000 O O . THR B 1 71 ? 22.981 19.136 68.130 1.00 15.15 71 THR B O 1
ATOM 2004 N N . ALA B 1 72 ? 21.287 17.737 68.724 1.00 13.29 72 ALA B N 1
ATOM 2005 C CA . ALA B 1 72 ? 20.220 18.644 68.360 1.00 11.51 72 ALA B CA 1
ATOM 2006 C C . ALA B 1 72 ? 19.503 18.971 69.650 1.00 10.45 72 ALA B C 1
ATOM 2007 O O . ALA B 1 72 ? 19.507 18.175 70.611 1.00 11.83 72 ALA B O 1
ATOM 2009 N N . THR B 1 73 ? 18.872 20.137 69.671 1.00 10.19 73 THR B N 1
ATOM 2010 C CA . THR B 1 73 ? 18.161 20.583 70.849 1.00 11.45 73 THR B CA 1
ATOM 2011 C C . THR B 1 73 ? 16.773 20.985 70.421 1.00 10.19 73 THR B C 1
ATOM 2012 O O . THR B 1 73 ? 16.613 21.729 69.457 1.00 10.81 73 THR B O 1
ATOM 2016 N N . VAL B 1 74 ? 15.774 20.497 71.143 1.00 10.19 74 VAL B N 1
ATOM 2017 C CA . VAL B 1 74 ? 14.402 20.809 70.799 1.00 13.38 74 VAL B CA 1
ATOM 2018 C C . VAL B 1 74 ? 14.045 22.228 71.200 1.00 14.53 74 VAL B C 1
ATOM 2019 O O . VAL B 1 74 ? 14.279 22.636 72.353 1.00 12.84 74 VAL B O 1
ATOM 2023 N N . ASP B 1 75 ? 13.508 22.990 70.242 1.00 13.73 75 ASP B N 1
ATOM 2024 C CA . ASP B 1 75 ? 13.046 24.339 70.531 1.00 14.45 75 ASP B CA 1
ATOM 2025 C C . ASP B 1 75 ? 11.662 24.121 71.168 1.00 12.29 75 ASP B C 1
ATOM 2026 O O . ASP B 1 75 ? 11.408 24.509 72.308 1.00 13.75 75 ASP B O 1
ATOM 2031 N N . ARG B 1 76 ? 10.773 23.469 70.430 1.00 10.19 76 ARG B N 1
ATOM 2032 C CA . ARG B 1 76 ? 9.456 23.163 70.931 1.00 10.19 76 ARG B CA 1
ATOM 2033 C C . ARG B 1 76 ? 8.747 22.211 69.968 1.00 11.00 76 ARG B C 1
ATOM 2034 O O . ARG B 1 76 ? 9.269 21.898 68.889 1.00 10.19 76 ARG B O 1
ATOM 2042 N N . VAL B 1 77 ? 7.564 21.750 70.372 1.00 13.26 77 VAL B N 1
ATOM 2043 C CA . VAL B 1 77 ? 6.748 20.895 69.526 1.00 11.89 77 VAL B CA 1
ATOM 2044 C C . VAL B 1 77 ? 6.018 21.900 68.677 1.00 13.57 77 VAL B C 1
ATOM 2045 O O . VAL B 1 77 ? 5.374 22.795 69.198 1.00 14.28 77 VAL B O 1
ATOM 2049 N N . SER B 1 78 ? 6.138 21.775 67.369 1.00 13.60 78 SER B N 1
ATOM 2050 C CA . SER B 1 78 ? 5.471 22.715 66.486 1.00 14.51 78 SER B CA 1
ATOM 2051 C C . SER B 1 78 ? 4.534 21.968 65.526 1.00 15.43 78 SER B C 1
ATOM 2052 O O . SER B 1 78 ? 4.526 20.729 65.481 1.00 12.70 78 SER B O 1
ATOM 2055 N N . THR B 1 79 ? 3.721 22.710 64.790 1.00 14.94 79 THR B N 1
ATOM 2056 C CA . THR B 1 79 ? 2.835 22.075 63.834 1.00 15.78 79 THR B CA 1
ATOM 2057 C C . THR B 1 79 ? 3.063 22.775 62.512 1.00 18.16 79 THR B C 1
ATOM 2058 O O . THR B 1 79 ? 3.485 23.929 62.494 1.00 17.58 79 THR B O 1
ATOM 2062 N N . GLY B 1 80 ? 2.807 22.063 61.415 1.00 17.50 80 GLY B N 1
ATOM 2063 C CA . GLY B 1 80 ? 3.000 22.606 60.083 1.00 18.33 80 GLY B CA 1
ATOM 2064 C C . GLY B 1 80 ? 1.733 22.634 59.239 1.00 18.50 80 GLY B C 1
ATOM 2065 O O . GLY B 1 80 ? 0.631 22.376 59.715 1.00 14.56 80 GLY B O 1
ATOM 2066 N N . THR B 1 81 ? 1.902 22.884 57.949 1.00 18.41 81 THR B N 1
ATOM 2067 C CA . THR B 1 81 ? 0.743 23.029 57.073 1.00 18.68 81 THR B CA 1
ATOM 2068 C C . THR B 1 81 ? 0.438 21.946 56.069 1.00 18.18 81 THR B C 1
ATOM 2069 O O . THR B 1 81 ? -0.403 22.159 55.197 1.00 18.36 81 THR B O 1
ATOM 2073 N N . PHE B 1 82 ? 1.121 20.804 56.164 1.00 15.67 82 PHE B N 1
ATOM 2074 C CA . PHE B 1 82 ? 0.841 19.696 55.253 1.00 14.83 82 PHE B CA 1
ATOM 2075 C C . PHE B 1 82 ? 1.180 18.338 55.861 1.00 13.10 82 PHE B C 1
ATOM 2076 O O . PHE B 1 82 ? 1.680 18.247 56.972 1.00 13.54 82 PHE B O 1
ATOM 2084 N N . PHE B 1 83 ? 0.902 17.284 55.118 1.00 10.19 83 PHE B N 1
ATOM 2085 C CA . PHE B 1 83 ? 1.060 15.941 55.634 1.00 10.24 83 PHE B CA 1
ATOM 2086 C C . PHE B 1 83 ? 2.330 15.632 56.409 1.00 10.29 83 PHE B C 1
ATOM 2087 O O . PHE B 1 83 ? 2.272 15.074 57.510 1.00 10.19 83 PHE B O 1
ATOM 2095 N N . PHE B 1 84 ? 3.475 15.981 55.837 1.00 10.19 84 PHE B N 1
ATOM 2096 C CA . PHE B 1 84 ? 4.736 15.654 56.473 1.00 11.92 84 PHE B CA 1
ATOM 2097 C C . PHE B 1 84 ? 5.181 16.616 57.541 1.00 11.95 84 PHE B C 1
ATOM 2098 O O . PHE B 1 84 ? 6.138 16.354 58.258 1.00 13.36 84 PHE B O 1
ATOM 2106 N N . GLN B 1 85 ? 4.485 17.732 57.652 1.00 13.33 85 GLN B N 1
ATOM 2107 C CA . GLN B 1 85 ? 4.796 18.710 58.686 1.00 13.39 85 GLN B CA 1
ATOM 2108 C C . GLN B 1 85 ? 3.510 18.942 59.455 1.00 15.21 85 GLN B C 1
ATOM 2109 O O . GLN B 1 85 ? 2.898 20.014 59.399 1.00 12.86 85 GLN B O 1
ATOM 2115 N N . CYS B 1 86 ? 3.103 17.897 60.168 1.00 10.19 86 CYS B N 1
ATOM 2116 C CA . CYS B 1 86 ? 1.883 17.938 60.950 1.00 11.11 86 CYS B CA 1
ATOM 2117 C C . CYS B 1 86 ? 2.290 18.319 62.373 1.00 12.25 86 CYS B C 1
ATOM 2118 O O . CYS B 1 86 ? 2.059 19.447 62.806 1.00 12.64 86 CYS B O 1
ATOM 2121 N N . VAL B 1 87 ? 2.912 17.392 63.095 1.00 11.06 87 VAL B N 1
ATOM 2122 C CA . VAL B 1 87 ? 3.373 17.680 64.433 1.00 11.02 87 VAL B CA 1
ATOM 2123 C C . VAL B 1 87 ? 4.824 17.217 64.454 1.00 12.16 87 VAL B C 1
ATOM 2124 O O . VAL B 1 87 ? 5.140 16.084 64.083 1.00 10.19 87 VAL B O 1
ATOM 2128 N N . PHE B 1 88 ? 5.707 18.110 64.890 1.00 10.19 88 PHE B N 1
ATOM 2129 C CA . PHE B 1 88 ? 7.112 17.781 64.897 1.00 10.26 88 PHE B CA 1
ATOM 2130 C C . PHE B 1 88 ? 7.914 18.553 65.925 1.00 11.29 88 PHE B C 1
ATOM 2131 O O . PHE B 1 88 ? 7.460 19.554 66.460 1.00 11.73 88 PHE B O 1
ATOM 2139 N N . LEU B 1 89 ? 9.108 18.048 66.219 1.00 10.19 89 LEU B N 1
ATOM 2140 C CA . LEU B 1 89 ? 9.999 18.725 67.142 1.00 10.64 89 LEU B CA 1
ATOM 2141 C C . LEU B 1 89 ? 10.819 19.698 66.285 1.00 12.29 89 LEU B C 1
ATOM 2142 O O . LEU B 1 89 ? 11.596 19.275 65.417 1.00 10.19 89 LEU B O 1
ATOM 2147 N N . LEU B 1 90 ? 10.604 20.994 66.508 1.00 10.38 90 LEU B N 1
ATOM 2148 C CA . LEU B 1 90 ? 11.343 22.023 65.796 1.00 12.72 90 LEU B CA 1
ATOM 2149 C C . LEU B 1 90 ? 12.686 22.120 66.544 1.00 11.92 90 LEU B C 1
ATOM 2150 O O . LEU B 1 90 ? 12.733 22.398 67.741 1.00 13.90 90 LEU B O 1
ATOM 2155 N N . LEU B 1 91 ? 13.783 21.886 65.827 1.00 13.23 91 LEU B N 1
ATOM 2156 C CA . LEU B 1 91 ? 15.108 21.890 66.437 1.00 12.05 91 LEU B CA 1
ATOM 2157 C C . LEU B 1 91 ? 15.790 23.232 66.375 1.00 14.27 91 LEU B C 1
ATOM 2158 O O . LEU B 1 91 ? 15.537 24.027 65.456 1.00 12.99 91 LEU B O 1
ATOM 2163 N N . GLN B 1 92 ? 16.641 23.500 67.365 1.00 12.86 92 GLN B N 1
ATOM 2164 C CA . GLN B 1 92 ? 17.353 24.772 67.394 1.00 15.27 92 GLN B CA 1
ATOM 2165 C C . GLN B 1 92 ? 18.293 24.803 66.206 1.00 14.86 92 GLN B C 1
ATOM 2166 O O . GLN B 1 92 ? 18.908 23.790 65.860 1.00 12.80 92 GLN B O 1
ATOM 2172 N N . THR B 1 93 ? 18.398 25.967 65.568 1.00 15.56 93 THR B N 1
ATOM 2173 C CA . THR B 1 93 ? 19.268 26.083 64.424 1.00 14.89 93 THR B CA 1
ATOM 2174 C C . THR B 1 93 ? 20.709 26.335 64.849 1.00 17.89 93 THR B C 1
ATOM 2175 O O . THR B 1 93 ? 21.286 27.380 64.538 1.00 18.61 93 THR B O 1
ATOM 2179 N N . THR B 1 94 ? 21.289 25.360 65.551 1.00 16.72 94 THR B N 1
ATOM 2180 C CA . THR B 1 94 ? 22.682 25.451 66.002 1.00 17.37 94 THR B CA 1
ATOM 2181 C C . THR B 1 94 ? 23.683 25.123 64.872 1.00 18.73 94 THR B C 1
ATOM 2182 O O . THR B 1 94 ? 23.331 24.526 63.860 1.00 16.11 94 THR B O 1
ATOM 2186 N N . PRO B 1 95 ? 24.948 25.527 65.031 1.00 20.51 95 PRO B N 1
ATOM 2187 C CA . PRO B 1 95 ? 25.993 25.287 64.033 1.00 21.84 95 PRO B CA 1
ATOM 2188 C C . PRO B 1 95 ? 26.117 23.830 63.624 1.00 20.31 95 PRO B C 1
ATOM 2189 O O . PRO B 1 95 ? 26.165 23.473 62.434 1.00 18.93 95 PRO B O 1
ATOM 2193 N N . GLU B 1 96 ? 26.192 23.003 64.651 1.00 22.09 96 GLU B N 1
ATOM 2194 C CA . GLU B 1 96 ? 26.329 21.571 64.517 1.00 25.08 96 GLU B CA 1
ATOM 2195 C C . GLU B 1 96 ? 25.182 21.017 63.661 1.00 23.04 96 GLU B C 1
ATOM 2196 O O . GLU B 1 96 ? 25.398 20.268 62.710 1.00 22.14 96 GLU B O 1
ATOM 2202 N N . VAL B 1 97 ? 23.966 21.435 63.984 1.00 23.33 97 VAL B N 1
ATOM 2203 C CA . VAL B 1 97 ? 22.763 20.989 63.278 1.00 19.27 97 VAL B CA 1
ATOM 2204 C C . VAL B 1 97 ? 22.650 21.511 61.857 1.00 20.33 97 VAL B C 1
ATOM 2205 O O . VAL B 1 97 ? 22.342 20.740 60.941 1.00 21.05 97 VAL B O 1
ATOM 2209 N N . MET B 1 98 ? 22.891 22.809 61.667 1.00 15.99 98 MET B N 1
ATOM 2210 C CA . MET B 1 98 ? 22.810 23.395 60.331 1.00 19.00 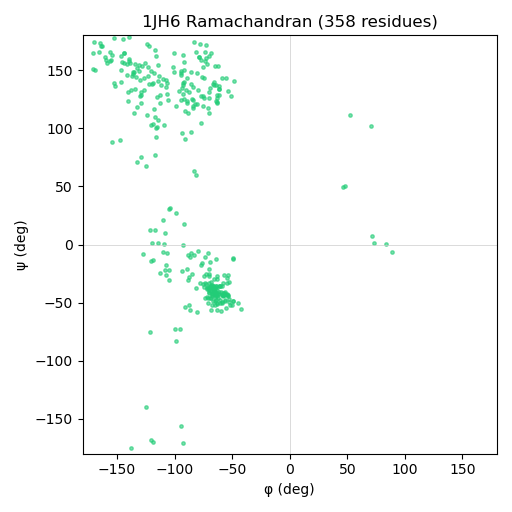98 MET B CA 1
ATOM 2211 C C . MET B 1 98 ? 23.952 22.883 59.426 1.00 22.49 98 MET B C 1
ATOM 2212 O O . MET B 1 98 ? 23.746 22.606 58.231 1.00 20.34 98 MET B O 1
ATOM 2217 N N . GLU B 1 99 ? 25.158 22.750 59.980 1.00 23.01 99 GLU B N 1
ATOM 2218 C CA . GLU B 1 99 ? 26.260 22.276 59.151 1.00 26.51 99 GLU B CA 1
ATOM 2219 C C . GLU B 1 99 ? 26.142 20.798 58.765 1.00 25.13 99 GLU B C 1
ATOM 2220 O O . GLU B 1 99 ? 26.748 20.366 57.793 1.00 24.87 99 GLU B O 1
ATOM 2226 N N . ALA B 1 100 ? 25.369 20.016 59.513 1.00 22.80 100 ALA B N 1
ATOM 2227 C CA . ALA B 1 100 ? 25.204 18.617 59.147 1.00 23.36 100 ALA B CA 1
ATOM 2228 C C . ALA B 1 100 ? 24.358 18.546 57.854 1.00 21.32 100 ALA B C 1
ATOM 2229 O O . ALA B 1 100 ? 24.648 17.759 56.946 1.00 24.11 100 ALA B O 1
ATOM 2231 N N . GLY B 1 101 ? 23.326 19.383 57.767 1.00 23.01 101 GLY B N 1
ATOM 2232 C CA . GLY B 1 101 ? 22.490 19.399 56.578 1.00 24.73 101 GLY B CA 1
ATOM 2233 C C . GLY B 1 101 ? 23.238 19.994 55.388 1.00 30.45 101 GLY B C 1
ATOM 2234 O O . GLY B 1 101 ? 23.222 19.461 54.273 1.00 31.22 101 GLY B O 1
ATOM 2235 N N . GLU B 1 102 ? 23.901 21.120 55.616 1.00 30.61 102 GLU B N 1
ATOM 2236 C CA . GLU B 1 102 ? 24.653 21.763 54.554 1.00 32.97 102 GLU B CA 1
ATOM 2237 C C . GLU B 1 102 ? 25.721 20.814 54.017 1.00 33.70 102 GLU B C 1
ATOM 2238 O O . GLU B 1 102 ? 25.835 20.605 52.818 1.00 32.14 102 GLU B O 1
ATOM 2244 N N . HIS B 1 103 ? 26.496 20.223 54.915 1.00 35.23 103 HIS B N 1
ATOM 2245 C CA . HIS B 1 103 ? 27.556 19.328 54.494 1.00 34.27 103 HIS B CA 1
ATOM 2246 C C . HIS B 1 103 ? 27.033 18.019 53.928 1.00 32.89 103 HIS B C 1
ATOM 2247 O O . HIS B 1 103 ? 27.697 17.389 53.113 1.00 28.63 103 HIS B O 1
ATOM 2254 N N . CYS B 1 104 ? 25.835 17.609 54.336 1.00 30.71 104 CYS B N 1
ATOM 2255 C CA . CYS B 1 104 ? 25.275 16.392 53.775 1.00 30.17 104 CYS B CA 1
ATOM 2256 C C . CYS B 1 104 ? 24.734 16.710 52.399 1.00 27.68 104 CYS B C 1
ATOM 2257 O O . CYS B 1 104 ? 24.764 15.873 51.503 1.00 26.46 104 CYS B O 1
ATOM 2260 N N . LYS B 1 105 ? 24.238 17.930 52.241 1.00 29.13 105 LYS B N 1
ATOM 2261 C CA . LYS B 1 105 ? 23.694 18.375 50.964 1.00 29.64 105 LYS B CA 1
ATOM 2262 C C . LYS B 1 105 ? 24.839 18.601 49.971 1.00 32.13 105 LYS B C 1
ATOM 2263 O O . LYS B 1 105 ? 24.648 18.511 48.763 1.00 32.45 105 LYS B O 1
ATOM 2269 N N . ASN B 1 106 ? 26.030 18.885 50.486 1.00 33.94 106 ASN B N 1
ATOM 2270 C CA . ASN B 1 106 ? 27.204 19.074 49.639 1.00 36.38 106 ASN B CA 1
ATOM 2271 C C . ASN B 1 106 ? 27.546 17.719 49.044 1.00 38.19 106 ASN B C 1
ATOM 2272 O O . ASN B 1 106 ? 27.614 17.565 47.824 1.00 42.23 106 ASN B O 1
ATOM 2277 N N . HIS B 1 107 ? 27.749 16.744 49.933 1.00 35.83 107 HIS B N 1
ATOM 2278 C CA . HIS B 1 107 ? 28.104 15.369 49.582 1.00 34.77 107 HIS B CA 1
ATOM 2279 C C . HIS B 1 107 ? 27.159 14.719 48.586 1.00 34.05 107 HIS B C 1
ATOM 2280 O O . HIS B 1 107 ? 27.557 13.796 47.874 1.00 33.78 107 HIS B O 1
ATOM 2287 N N . PHE B 1 108 ? 25.909 15.164 48.543 1.00 30.76 108 PHE B N 1
ATOM 2288 C CA . PHE B 1 108 ? 24.968 14.577 47.611 1.00 32.44 108 PHE B CA 1
ATOM 2289 C C . PHE B 1 108 ? 24.591 15.514 46.476 1.00 36.52 108 PHE B C 1
ATOM 2290 O O . PHE B 1 108 ? 23.566 15.332 45.837 1.00 38.32 108 PHE B O 1
ATOM 2298 N N . ASN B 1 109 ? 25.435 16.508 46.224 1.00 43.18 109 ASN B N 1
ATOM 2299 C CA . ASN B 1 109 ? 25.200 17.483 45.161 1.00 47.05 109 ASN B CA 1
ATOM 2300 C C . ASN B 1 109 ? 23.781 18.055 45.175 1.00 48.21 109 ASN B C 1
ATOM 2301 O O . ASN B 1 109 ? 23.083 18.047 44.158 1.00 50.60 109 ASN B O 1
ATOM 2306 N N . CYS B 1 110 ? 23.362 18.518 46.353 1.00 54.20 110 CYS B N 1
ATOM 2307 C CA . CYS B 1 110 ? 22.064 19.157 46.553 1.00 55.77 110 CYS B CA 1
ATOM 2308 C C . CYS B 1 110 ? 22.442 20.599 46.860 1.00 57.98 110 CYS B C 1
ATOM 2309 O O . CYS B 1 110 ? 23.389 20.859 47.614 1.00 57.47 110 CYS B O 1
ATOM 2312 N N . SER B 1 111 ? 21.710 21.538 46.282 1.00 60.01 111 SER B N 1
ATOM 2313 C CA . SER B 1 111 ? 21.992 22.950 46.523 1.00 64.65 111 SER B CA 1
ATOM 2314 C C . SER B 1 111 ? 21.540 23.350 47.924 1.00 65.15 111 SER B C 1
ATOM 2315 O O . SER B 1 111 ? 20.696 22.685 48.528 1.00 64.99 111 SER B O 1
ATOM 2318 N N . THR B 1 112 ? 22.112 24.428 48.444 1.00 66.23 112 THR B N 1
ATOM 2319 C CA . THR B 1 112 ? 21.727 24.891 49.766 1.00 68.28 112 THR B CA 1
ATOM 2320 C C . THR B 1 112 ? 21.477 26.393 49.766 1.00 67.80 112 THR B C 1
ATOM 2321 O O . THR B 1 112 ? 22.256 27.193 50.306 1.00 67.25 112 THR B O 1
ATOM 2325 N N . THR B 1 113 ? 20.365 26.745 49.129 1.00 66.17 113 THR B N 1
ATOM 2326 C CA . THR B 1 113 ? 19.887 28.114 48.988 1.00 62.92 113 THR B CA 1
ATOM 2327 C C . THR B 1 113 ? 18.423 28.069 49.491 1.00 60.92 113 THR B C 1
ATOM 2328 O O . THR B 1 113 ? 17.757 29.102 49.679 1.00 59.41 113 THR B O 1
ATOM 2332 N N . THR B 1 114 ? 17.953 26.841 49.735 1.00 59.74 114 THR B N 1
ATOM 2333 C CA . THR B 1 114 ? 16.607 26.583 50.256 1.00 56.04 114 THR B CA 1
ATOM 2334 C C . THR B 1 114 ? 16.707 26.519 51.787 1.00 52.23 114 THR B C 1
ATOM 2335 O O . THR B 1 114 ? 17.657 25.953 52.341 1.00 47.20 114 THR B O 1
ATOM 2339 N N . PRO B 1 115 ? 15.722 27.091 52.491 1.00 42.58 115 PRO B N 1
ATOM 2340 C CA . PRO B 1 115 ? 15.796 27.057 53.948 1.00 39.05 115 PRO B CA 1
ATOM 2341 C C . PRO B 1 115 ? 15.724 25.679 54.587 1.00 34.18 115 PRO B C 1
ATOM 2342 O O . PRO B 1 115 ? 14.782 24.913 54.379 1.00 32.07 115 PRO B O 1
ATOM 2346 N N . TYR B 1 116 ? 16.737 25.368 55.376 1.00 25.82 116 TYR B N 1
ATOM 2347 C CA . TYR B 1 116 ? 16.755 24.096 56.079 1.00 21.66 116 TYR B CA 1
ATOM 2348 C C . TYR B 1 116 ? 16.070 24.313 57.401 1.00 18.02 116 TYR B C 1
ATOM 2349 O O . TYR B 1 116 ? 16.461 25.179 58.185 1.00 20.35 116 TYR B O 1
ATOM 2358 N N . MET B 1 117 ? 15.018 23.561 57.647 1.00 12.25 117 MET B N 1
ATOM 2359 C CA . MET B 1 117 ? 14.334 23.677 58.919 1.00 13.25 117 MET B CA 1
ATOM 2360 C C . MET B 1 117 ? 14.513 22.338 59.589 1.00 13.10 117 MET B C 1
ATOM 2361 O O . MET B 1 117 ? 13.736 21.411 59.326 1.00 15.81 117 MET B O 1
ATOM 2366 N N . PRO B 1 118 ? 15.559 22.184 60.418 1.00 14.45 118 PRO B N 1
ATOM 2367 C CA . PRO B 1 118 ? 15.761 20.900 61.091 1.00 12.98 118 PRO B CA 1
ATOM 2368 C C . PRO B 1 118 ? 14.610 20.563 62.031 1.00 10.19 118 PRO B C 1
ATOM 2369 O O . PRO B 1 118 ? 14.223 21.351 62.862 1.00 10.19 118 PRO B O 1
ATOM 2373 N N . HIS B 1 119 ? 14.059 19.373 61.880 1.00 12.17 119 HIS B N 1
ATOM 2374 C CA . HIS B 1 119 ? 12.975 18.955 62.728 1.00 10.19 119 HIS B CA 1
ATOM 2375 C C . HIS B 1 119 ? 12.942 17.439 62.789 1.00 10.19 119 HIS B C 1
ATOM 2376 O O . HIS B 1 119 ? 13.525 16.759 61.949 1.00 10.19 119 HIS B O 1
ATOM 2383 N N . LEU B 1 120 ? 12.314 16.932 63.835 1.00 10.57 120 LEU B N 1
ATOM 2384 C CA . LEU B 1 120 ? 12.129 15.502 64.027 1.00 11.04 120 LEU B CA 1
ATOM 2385 C C . LEU B 1 120 ? 10.605 15.362 64.043 1.00 10.19 120 LEU B C 1
ATOM 2386 O O . LEU B 1 120 ? 9.941 15.718 65.018 1.00 10.81 120 LEU B O 1
ATOM 2391 N N . SER B 1 121 ? 10.055 14.878 62.938 1.00 10.19 121 SER B N 1
ATOM 2392 C CA . SER B 1 121 ? 8.625 14.714 62.829 1.00 11.39 121 SER B CA 1
ATOM 2393 C C . SER B 1 121 ? 8.106 13.654 63.802 1.00 13.06 121 SER B C 1
ATOM 2394 O O . SER B 1 121 ? 8.716 12.593 63.948 1.00 11.82 121 SER B O 1
ATOM 2397 N N . LEU B 1 122 ? 6.980 13.953 64.450 1.00 10.57 122 LEU B N 1
ATOM 2398 C CA . LEU B 1 122 ? 6.357 13.033 65.400 1.00 12.36 122 LEU B CA 1
ATOM 2399 C C . LEU B 1 122 ? 5.071 12.418 64.850 1.00 13.04 122 LEU B C 1
ATOM 2400 O O . LEU B 1 122 ? 4.627 11.374 65.321 1.00 13.21 122 LEU B O 1
ATOM 2405 N N . LEU B 1 123 ? 4.464 13.075 63.873 1.00 11.74 123 LEU B N 1
ATOM 2406 C CA . LEU B 1 123 ? 3.213 12.587 63.309 1.00 12.09 123 LEU B CA 1
ATOM 2407 C C . LEU B 1 123 ? 3.055 13.046 61.872 1.00 11.83 123 LEU B C 1
ATOM 2408 O O . LEU B 1 123 ? 3.407 14.165 61.560 1.00 10.19 123 LEU B O 1
ATOM 2413 N N . TYR B 1 124 ? 2.564 12.174 60.984 1.00 12.53 124 TYR B N 1
ATOM 2414 C CA . TYR B 1 124 ? 2.302 12.589 59.589 1.00 11.86 124 TYR B CA 1
ATOM 2415 C C . TYR B 1 124 ? 0.801 12.385 59.461 1.00 11.73 124 TYR B C 1
ATOM 2416 O O . TYR B 1 124 ? 0.312 11.266 59.601 1.00 11.90 124 TYR B O 1
ATOM 2425 N N . ALA B 1 125 ? 0.060 13.464 59.238 1.00 13.50 125 ALA B N 1
ATOM 2426 C CA . ALA B 1 125 ? -1.383 13.339 59.089 1.00 12.48 125 ALA B CA 1
ATOM 2427 C C . ALA B 1 125 ? -1.889 14.640 58.509 1.00 12.65 125 ALA B C 1
ATOM 2428 O O . ALA B 1 125 ? -1.148 15.621 58.473 1.00 14.31 125 ALA B O 1
ATOM 2430 N N . GLU B 1 126 ? -3.128 14.638 58.022 1.00 11.63 126 GLU B N 1
ATOM 2431 C CA . GLU B 1 126 ? -3.741 15.864 57.512 1.00 13.05 126 GLU B CA 1
ATOM 2432 C C . GLU B 1 126 ? -4.891 16.127 58.441 1.00 13.55 126 GLU B C 1
ATOM 2433 O O . GLU B 1 126 ? -5.936 15.502 58.344 1.00 16.03 126 GLU B O 1
ATOM 2439 N N . LEU B 1 127 ? -4.674 17.054 59.364 1.00 15.48 127 LEU B N 1
ATOM 2440 C CA . LEU B 1 127 ? -5.654 17.359 60.383 1.00 16.14 127 LEU B CA 1
ATOM 2441 C C . LEU B 1 127 ? -6.166 18.784 60.272 1.00 18.84 127 LEU B C 1
ATOM 2442 O O . LEU B 1 127 ? -5.540 19.632 59.630 1.00 18.01 127 LEU B O 1
ATOM 2447 N N . THR B 1 128 ? -7.310 19.027 60.909 1.00 17.32 128 THR B N 1
ATOM 2448 C CA . THR B 1 128 ? -7.896 20.355 60.981 1.00 18.41 128 THR B CA 1
ATOM 2449 C C . THR B 1 128 ? -6.971 21.150 61.911 1.00 20.65 128 THR B C 1
ATOM 2450 O O . THR B 1 128 ? -6.177 20.552 62.632 1.00 14.96 128 THR B O 1
ATOM 2454 N N . GLU B 1 129 ? -7.044 22.481 61.889 1.00 23.38 129 GLU B N 1
ATOM 2455 C CA . GLU B 1 129 ? -6.201 23.290 62.772 1.00 28.51 129 GLU B CA 1
ATOM 2456 C C . GLU B 1 129 ? -6.480 22.869 64.203 1.00 29.71 129 GLU B C 1
ATOM 2457 O O . GLU B 1 129 ? -5.573 22.728 65.027 1.00 30.17 129 GLU B O 1
ATOM 2463 N N . GLU B 1 130 ? -7.761 22.670 64.464 1.00 30.59 130 GLU B N 1
ATOM 2464 C CA . GLU B 1 130 ? -8.265 22.260 65.753 1.00 32.69 130 GLU B CA 1
ATOM 2465 C C . GLU B 1 130 ? -7.530 21.021 66.233 1.00 32.43 130 GLU B C 1
ATOM 2466 O O . GLU B 1 130 ? -7.088 20.950 67.375 1.00 32.03 130 GLU B O 1
ATOM 2472 N N . GLU B 1 131 ? -7.391 20.045 65.347 1.00 28.27 131 GLU B N 1
ATOM 2473 C CA . GLU B 1 131 ? -6.726 18.807 65.699 1.00 25.93 131 GLU B CA 1
ATOM 2474 C C . GLU B 1 131 ? -5.227 18.923 65.787 1.00 22.87 131 GLU B C 1
ATOM 2475 O O . GLU B 1 131 ? -4.613 18.261 66.617 1.00 22.87 131 GLU B O 1
ATOM 2481 N N . LYS B 1 132 ? -4.626 19.760 64.953 1.00 22.15 132 LYS B N 1
ATOM 2482 C CA . LYS B 1 132 ? -3.172 19.928 64.997 1.00 24.31 132 LYS B CA 1
ATOM 2483 C C . LYS B 1 132 ? -2.777 20.399 66.396 1.00 25.09 132 LYS B C 1
ATOM 2484 O O . LYS B 1 132 ? -1.794 19.923 66.979 1.00 22.19 132 LYS B O 1
ATOM 2490 N N . LYS B 1 133 ? -3.542 21.345 66.926 1.00 22.75 133 LYS B N 1
ATOM 2491 C CA . LYS B 1 133 ? -3.245 21.864 68.242 1.00 24.50 133 LYS B CA 1
ATOM 2492 C C . LYS B 1 133 ? -3.505 20.825 69.317 1.00 23.51 133 LYS B C 1
ATOM 2493 O O . LYS B 1 133 ? -2.777 20.763 70.303 1.00 23.85 133 LYS B O 1
ATOM 2499 N N . ASN B 1 134 ? -4.535 20.005 69.137 1.00 21.85 134 ASN B N 1
ATOM 2500 C CA . ASN B 1 134 ? -4.824 18.959 70.116 1.00 22.60 134 ASN B CA 1
ATOM 2501 C C . ASN B 1 134 ? -3.683 17.949 70.162 1.00 20.98 134 ASN B C 1
ATOM 2502 O O . ASN B 1 134 ? -3.300 17.487 71.239 1.00 20.89 134 ASN B O 1
ATOM 2507 N N . ALA B 1 135 ? -3.168 17.587 68.987 1.00 15.16 135 ALA B N 1
ATOM 2508 C CA . ALA B 1 135 ? -2.073 16.636 68.884 1.00 14.06 135 ALA B CA 1
ATOM 2509 C C . ALA B 1 135 ? -0.817 17.251 69.490 1.00 14.84 135 ALA B C 1
ATOM 2510 O O . ALA B 1 135 ? -0.050 16.57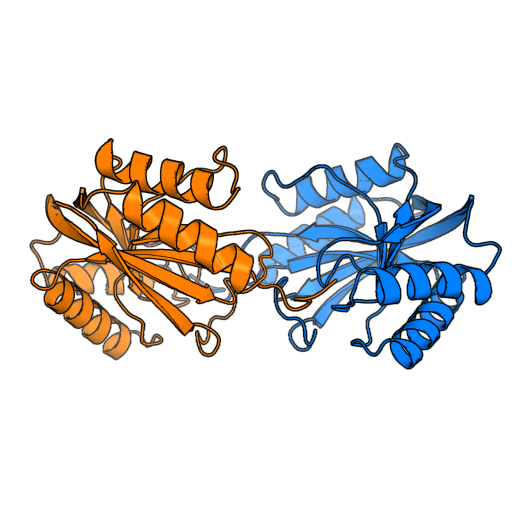6 70.164 1.00 17.84 135 ALA B O 1
ATOM 2512 N N . GLN B 1 136 ? -0.605 18.536 69.237 1.00 13.67 136 GLN B N 1
ATOM 2513 C CA . GLN B 1 136 ? 0.545 19.250 69.782 1.00 16.09 136 GLN B CA 1
ATOM 2514 C C . GLN B 1 136 ? 0.517 19.182 71.313 1.00 18.34 136 GLN B C 1
ATOM 2515 O O . GLN B 1 136 ? 1.503 18.842 71.976 1.00 17.60 136 GLN B O 1
ATOM 2521 N N . GLU B 1 137 ? -0.631 19.526 71.870 1.00 16.96 137 GLU B N 1
ATOM 2522 C CA . GLU B 1 137 ? -0.820 19.504 73.304 1.00 17.87 137 GLU B CA 1
ATOM 2523 C C . GLU B 1 137 ? -0.687 18.060 73.823 1.00 17.32 137 GLU B C 1
ATOM 2524 O O . GLU B 1 137 ? -0.159 17.832 74.911 1.00 14.73 137 GLU B O 1
ATOM 2530 N N . LYS B 1 138 ? -1.156 17.082 73.046 1.00 15.19 138 LYS B N 1
ATOM 2531 C CA . LYS B 1 138 ? -1.055 15.696 73.487 1.00 15.62 138 LYS B CA 1
ATOM 2532 C C . LYS B 1 138 ? 0.409 15.273 73.619 1.00 15.66 138 LYS B C 1
ATOM 2533 O O . LYS B 1 138 ? 0.769 14.488 74.514 1.00 15.90 138 LYS B O 1
ATOM 2539 N N . ALA B 1 139 ? 1.246 15.793 72.717 1.00 13.62 139 ALA B N 1
ATOM 2540 C CA . ALA B 1 139 ? 2.682 15.508 72.722 1.00 11.73 139 ALA B CA 1
ATOM 2541 C C . ALA B 1 139 ? 3.270 15.935 74.060 1.00 12.92 139 ALA B C 1
ATOM 2542 O O . ALA B 1 139 ? 4.088 15.224 74.645 1.00 15.16 139 ALA B O 1
ATOM 2544 N N . TYR B 1 140 ? 2.868 17.116 74.529 1.00 16.58 140 TYR B N 1
ATOM 2545 C CA . TYR B 1 140 ? 3.341 17.644 75.814 1.00 14.51 140 TYR B CA 1
ATOM 2546 C C . TYR B 1 140 ? 2.710 16.913 76.986 1.00 13.32 140 TYR B C 1
ATOM 2547 O O . TYR B 1 140 ? 3.322 16.760 78.039 1.00 15.52 140 TYR B O 1
ATOM 2556 N N . THR B 1 141 ? 1.476 16.480 76.817 1.00 12.63 141 THR B N 1
ATOM 2557 C CA . THR B 1 141 ? 0.820 15.756 77.891 1.00 17.87 141 THR B CA 1
ATOM 2558 C C . THR B 1 141 ? 1.595 14.468 78.126 1.00 16.08 141 THR B C 1
ATOM 2559 O O . THR B 1 141 ? 1.808 14.052 79.272 1.00 16.73 141 THR B O 1
ATOM 2563 N N . LEU B 1 142 ? 2.042 13.870 77.020 1.00 16.08 142 LEU B N 1
ATOM 2564 C CA . LEU B 1 142 ? 2.808 12.627 77.029 1.00 17.46 142 LEU B CA 1
ATOM 2565 C C . LEU B 1 142 ? 4.246 12.802 77.491 1.00 19.34 142 LEU B C 1
ATOM 2566 O O . LEU B 1 142 ? 4.797 11.931 78.156 1.00 21.02 142 LEU B O 1
ATOM 2571 N N . ASP B 1 143 ? 4.864 13.919 77.124 1.00 18.32 143 ASP B N 1
ATOM 2572 C CA . ASP B 1 143 ? 6.269 14.177 77.473 1.00 19.63 143 ASP B CA 1
ATOM 2573 C C . ASP B 1 143 ? 6.347 15.680 77.647 1.00 16.93 143 ASP B C 1
ATOM 2574 O O . ASP B 1 143 ? 6.598 16.412 76.708 1.00 20.50 143 ASP B O 1
ATOM 2579 N N . SER B 1 144 ? 6.109 16.126 78.868 1.00 19.11 144 SER B N 1
ATOM 2580 C CA . SER B 1 144 ? 6.053 17.541 79.178 1.00 17.84 144 SER B CA 1
ATOM 2581 C C . SER B 1 144 ? 7.382 18.227 79.194 1.00 16.53 144 SER B C 1
ATOM 2582 O O . SER B 1 144 ? 7.413 19.449 79.258 1.00 19.25 144 SER B O 1
ATOM 2585 N N . SER B 1 145 ? 8.473 17.468 79.156 1.00 12.23 145 SER B N 1
ATOM 2586 C CA . SER B 1 145 ? 9.785 18.100 79.213 1.00 14.47 145 SER B CA 1
ATOM 2587 C C . SER B 1 145 ? 10.508 18.130 77.868 1.00 14.29 145 SER B C 1
ATOM 2588 O O . SER B 1 145 ? 11.744 18.126 77.778 1.00 13.20 145 SER B O 1
ATOM 2591 N N . LEU B 1 146 ? 9.724 18.196 76.807 1.00 14.15 146 LEU B N 1
ATOM 2592 C CA . LEU B 1 146 ? 10.297 18.210 75.485 1.00 12.87 146 LEU B CA 1
ATOM 2593 C C . LEU B 1 146 ? 11.047 19.495 75.136 1.00 12.03 146 LEU B C 1
ATOM 2594 O O . LEU B 1 146 ? 12.101 19.442 74.476 1.00 12.52 146 LEU B O 1
ATOM 2599 N N . ASP B 1 147 ? 10.526 20.648 75.552 1.00 11.83 147 ASP B N 1
ATOM 2600 C CA . ASP B 1 147 ? 11.200 21.907 75.196 1.00 13.86 147 ASP B CA 1
ATOM 2601 C C . ASP B 1 147 ? 12.602 21.908 75.798 1.00 13.21 147 ASP B C 1
ATOM 2602 O O . ASP B 1 147 ? 12.767 21.648 76.992 1.00 14.23 147 ASP B O 1
ATOM 2607 N N . GLY B 1 148 ? 13.608 22.179 74.964 1.00 15.42 148 GLY B N 1
ATOM 2608 C CA . GLY B 1 148 ? 14.971 22.248 75.454 1.00 11.30 148 GLY B CA 1
ATOM 2609 C C . GLY B 1 148 ? 15.667 20.921 75.554 1.00 15.44 148 GLY B C 1
ATOM 2610 O O . GLY B 1 148 ? 16.838 20.866 75.933 1.00 14.81 148 GLY B O 1
ATOM 2611 N N . LEU B 1 149 ? 14.966 19.851 75.185 1.00 12.47 149 LEU B N 1
ATOM 2612 C CA . LEU B 1 149 ? 15.525 18.504 75.246 1.00 12.72 149 LEU B CA 1
ATOM 2613 C C . LEU B 1 149 ? 16.600 18.336 74.179 1.00 10.30 149 LEU B C 1
ATOM 2614 O O . LEU B 1 149 ? 16.382 18.681 73.032 1.00 10.42 149 LEU B O 1
ATOM 2619 N N . SER B 1 150 ? 17.764 17.824 74.565 1.00 10.19 150 SER B N 1
ATOM 2620 C CA . SER B 1 150 ? 18.836 17.618 73.611 1.00 11.28 150 SER B CA 1
ATOM 2621 C C . SER B 1 150 ? 19.033 16.143 73.390 1.00 13.35 150 SER B C 1
ATOM 2622 O O . SER B 1 150 ? 18.914 15.351 74.323 1.00 15.38 150 SER B O 1
ATOM 2625 N N . PHE B 1 151 ? 19.323 15.757 72.158 1.00 12.12 151 PHE B N 1
ATOM 2626 C CA . PHE B 1 151 ? 19.553 14.344 71.881 1.00 12.89 151 PHE B CA 1
ATOM 2627 C C . PHE B 1 151 ? 20.671 14.238 70.885 1.00 11.16 151 PHE B C 1
ATOM 2628 O O . PHE B 1 151 ? 20.946 15.175 70.136 1.00 12.34 151 PHE B O 1
ATOM 2636 N N . ARG B 1 152 ? 21.343 13.101 70.896 1.00 11.74 152 ARG B N 1
ATOM 2637 C CA . ARG B 1 152 ? 22.444 12.926 69.990 1.00 14.41 152 ARG B CA 1
ATOM 2638 C C . ARG B 1 152 ? 22.003 12.237 68.719 1.00 15.01 152 ARG B C 1
ATOM 2639 O O . ARG B 1 152 ? 21.081 11.421 68.732 1.00 17.05 152 ARG B O 1
ATOM 2647 N N . LEU B 1 153 ? 22.631 12.631 67.617 1.00 14.09 153 LEU B N 1
ATOM 2648 C CA . LEU B 1 153 ? 22.388 12.043 66.307 1.00 13.70 153 LEU B CA 1
ATOM 2649 C C . LEU B 1 153 ? 23.730 11.387 66.020 1.00 12.95 153 LEU B C 1
ATOM 2650 O O . LEU B 1 153 ? 24.715 12.067 65.751 1.00 13.54 153 LEU B O 1
ATOM 2655 N N . ASN B 1 154 ? 23.781 10.066 66.101 1.00 15.57 154 ASN B N 1
ATOM 2656 C CA . ASN B 1 154 ? 25.054 9.382 65.906 1.00 16.44 154 ASN B CA 1
ATOM 2657 C C . ASN B 1 154 ? 25.110 8.360 64.789 1.00 16.20 154 ASN B C 1
ATOM 2658 O O . ASN B 1 154 ? 26.053 7.579 64.715 1.00 14.84 154 ASN B O 1
ATOM 2663 N N . ARG B 1 155 ? 24.098 8.361 63.925 1.00 16.50 155 ARG B N 1
ATOM 2664 C CA . ARG B 1 155 ? 24.052 7.456 62.778 1.00 14.52 155 ARG B CA 1
ATOM 2665 C C . ARG B 1 155 ? 23.412 8.225 61.628 1.00 14.51 155 ARG B C 1
ATOM 2666 O O . ARG B 1 155 ? 22.709 9.217 61.860 1.00 11.68 155 ARG B O 1
ATOM 2674 N N . LEU B 1 156 ? 23.696 7.800 60.398 1.00 15.10 156 LEU B N 1
ATOM 2675 C CA . LEU B 1 156 ? 23.028 8.358 59.219 1.00 14.20 156 LEU B CA 1
ATOM 2676 C C . LEU B 1 156 ? 22.399 7.145 58.551 1.00 12.85 156 LEU B C 1
ATOM 2677 O O . LEU B 1 156 ? 22.883 6.026 58.721 1.00 12.57 156 LEU B O 1
ATOM 2682 N N . ALA B 1 157 ? 21.315 7.377 57.821 1.00 11.59 157 ALA B N 1
ATOM 2683 C CA . ALA B 1 157 ? 20.636 6.326 57.068 1.00 13.44 157 ALA B CA 1
ATOM 2684 C C . ALA B 1 157 ? 20.479 6.896 55.677 1.00 14.30 157 ALA B C 1
ATOM 2685 O O . ALA B 1 157 ? 20.258 8.108 55.507 1.00 15.12 157 ALA B O 1
ATOM 2687 N N . LEU B 1 158 ? 20.650 6.031 54.680 1.00 14.22 158 LEU B N 1
ATOM 2688 C CA . LEU B 1 158 ? 20.486 6.407 53.284 1.00 16.26 158 LEU B CA 1
ATOM 2689 C C . LEU B 1 158 ? 19.142 5.745 52.967 1.00 16.46 158 LEU B C 1
ATOM 2690 O O . LEU B 1 158 ? 18.992 4.549 53.183 1.00 14.05 158 LEU B O 1
ATOM 2695 N N . CYS B 1 159 ? 18.162 6.507 52.496 1.00 15.51 159 CYS B N 1
ATOM 2696 C CA . CYS B 1 159 ? 16.841 5.929 52.238 1.00 20.33 159 CYS B CA 1
ATOM 2697 C C . CYS B 1 159 ? 16.207 6.329 50.927 1.00 23.20 159 CYS B C 1
ATOM 2698 O O . CYS B 1 159 ? 16.406 7.444 50.456 1.00 21.93 159 CYS B O 1
ATOM 2701 N N . LYS B 1 160 ? 15.416 5.417 50.361 1.00 30.18 160 LYS B N 1
ATOM 2702 C CA . LYS B 1 160 ? 14.676 5.697 49.131 1.00 32.58 160 LYS B CA 1
ATOM 2703 C C . LYS B 1 160 ? 13.321 6.144 49.641 1.00 32.99 160 LYS B C 1
ATOM 2704 O O . LYS B 1 160 ? 12.659 5.432 50.398 1.00 32.65 160 LYS B O 1
ATOM 2710 N N . THR B 1 161 ? 12.910 7.330 49.234 1.00 38.06 161 THR B N 1
ATOM 2711 C CA . THR B 1 161 ? 11.639 7.848 49.683 1.00 41.12 161 THR B CA 1
ATOM 2712 C C . THR B 1 161 ? 10.924 8.563 48.561 1.00 42.01 161 THR B C 1
ATOM 2713 O O . THR B 1 161 ? 11.525 9.375 47.850 1.00 43.26 161 THR B O 1
ATOM 2717 N N . ASP B 1 162 ? 9.652 8.237 48.377 1.00 38.34 162 ASP B N 1
ATOM 2718 C CA . ASP B 1 162 ? 8.881 8.967 47.406 1.00 36.69 162 ASP B CA 1
ATOM 2719 C C . ASP B 1 162 ? 8.468 10.092 48.330 1.00 35.34 162 ASP B C 1
ATOM 2720 O O . ASP B 1 162 ? 7.533 9.949 49.100 1.00 33.77 162 ASP B O 1
ATOM 2725 N N . THR B 1 163 ? 9.192 11.197 48.286 1.00 37.70 163 THR B N 1
ATOM 2726 C CA . THR B 1 163 ? 8.890 12.338 49.149 1.00 38.12 163 THR B CA 1
ATOM 2727 C C . THR B 1 163 ? 7.409 12.766 49.137 1.00 36.19 163 THR B C 1
ATOM 2728 O O . THR B 1 163 ? 6.973 13.553 49.978 1.00 37.41 163 THR B O 1
ATOM 2732 N N . GLU B 1 164 ? 6.635 12.243 48.193 1.00 33.07 164 GLU B N 1
ATOM 2733 C CA . GLU B 1 164 ? 5.225 12.598 48.093 1.00 31.33 164 GLU B CA 1
ATOM 2734 C C . GLU B 1 164 ? 4.308 11.410 48.316 1.00 29.67 164 GLU B C 1
ATOM 2735 O O . GLU B 1 164 ? 3.123 11.495 48.027 1.00 31.67 164 GLU B O 1
ATOM 2741 N N . ASP B 1 165 ? 4.850 10.302 48.817 1.00 23.65 165 ASP B N 1
ATOM 2742 C CA . ASP B 1 165 ? 4.034 9.109 49.082 1.00 21.57 165 ASP B CA 1
ATOM 2743 C C . ASP B 1 165 ? 3.539 9.096 50.530 1.00 20.57 165 ASP B C 1
ATOM 2744 O O . ASP B 1 165 ? 4.240 8.648 51.441 1.00 16.96 165 ASP B O 1
ATOM 2749 N N . LYS B 1 166 ? 2.317 9.573 50.733 1.00 18.05 166 LYS B N 1
ATOM 2750 C CA . LYS B 1 166 ? 1.741 9.655 52.073 1.00 17.59 166 LYS B CA 1
ATOM 2751 C C . LYS B 1 166 ? 1.514 8.336 52.803 1.00 16.54 166 LYS B C 1
ATOM 2752 O O . LYS B 1 166 ? 1.259 8.326 54.017 1.00 15.05 166 LYS B O 1
ATOM 2758 N N . THR B 1 167 ? 1.606 7.226 52.081 1.00 16.86 167 THR B N 1
ATOM 2759 C CA . THR B 1 167 ? 1.407 5.930 52.711 1.00 18.70 167 THR B CA 1
ATOM 2760 C C . THR B 1 167 ? 2.729 5.494 53.333 1.00 20.65 167 THR B C 1
ATOM 2761 O O . THR B 1 167 ? 2.748 4.722 54.303 1.00 20.81 167 THR B O 1
ATOM 2765 N N . LEU B 1 168 ? 3.821 6.009 52.769 1.00 17.62 168 LEU B N 1
ATOM 2766 C CA . LEU B 1 168 ? 5.173 5.686 53.202 1.00 22.35 168 LEU B CA 1
ATOM 2767 C C . LEU B 1 168 ? 5.556 4.267 52.778 1.00 24.99 168 LEU B C 1
ATOM 2768 O O . LEU B 1 168 ? 6.666 3.814 53.068 1.00 22.95 168 LEU B O 1
ATOM 2773 N N . GLU B 1 169 ? 4.649 3.576 52.081 1.00 28.69 169 GLU B N 1
ATOM 2774 C CA . GLU B 1 169 ? 4.925 2.216 51.603 1.00 29.25 169 GLU B CA 1
ATOM 2775 C C . GLU B 1 169 ? 6.172 2.156 50.717 1.00 29.41 169 GLU B C 1
ATOM 2776 O O . GLU B 1 169 ? 6.807 1.112 50.622 1.00 30.69 169 GLU B O 1
ATOM 2782 N N . THR B 1 170 ? 6.524 3.262 50.067 1.00 27.81 170 THR B N 1
ATOM 2783 C CA . THR B 1 170 ? 7.707 3.293 49.204 1.00 27.63 170 THR B CA 1
ATOM 2784 C C . THR B 1 170 ? 8.967 3.754 49.939 1.00 28.75 170 THR B C 1
ATOM 2785 O O . THR B 1 170 ? 10.045 3.843 49.342 1.00 29.45 170 THR B O 1
ATOM 2789 N N . TRP B 1 171 ? 8.814 4.057 51.228 1.00 29.43 171 TRP B N 1
ATOM 2790 C CA . TRP B 1 171 ? 9.921 4.504 52.076 1.00 26.74 171 TRP B CA 1
ATOM 2791 C C . TRP B 1 171 ? 10.681 3.278 52.543 1.00 27.48 171 TRP B C 1
ATOM 2792 O O . TRP B 1 171 ? 10.110 2.373 53.176 1.00 22.68 171 TRP B O 1
ATOM 2803 N N . GLU B 1 172 ? 11.967 3.247 52.210 1.00 27.04 172 GLU B N 1
ATOM 2804 C CA . GLU B 1 172 ? 12.819 2.138 52.592 1.00 28.20 172 GLU B CA 1
ATOM 2805 C C . GLU B 1 172 ? 14.242 2.590 52.871 1.00 26.09 172 GLU B C 1
ATOM 2806 O O . GLU B 1 172 ? 14.791 3.445 52.183 1.00 26.43 172 GLU B O 1
ATOM 2812 N N . THR B 1 173 ? 14.825 2.007 53.908 1.00 24.29 173 THR B N 1
ATOM 2813 C CA . THR B 1 173 ? 16.179 2.331 54.312 1.00 23.25 173 THR B CA 1
ATOM 2814 C C . THR B 1 173 ? 17.119 1.409 53.567 1.00 21.44 173 THR B C 1
ATOM 2815 O O . THR B 1 173 ? 16.979 0.197 53.637 1.00 21.78 173 THR B O 1
ATOM 2819 N N . VAL B 1 174 ? 18.063 2.001 52.844 1.00 18.86 174 VAL B N 1
ATOM 2820 C CA . VAL B 1 174 ? 19.041 1.265 52.051 1.00 17.76 174 VAL B CA 1
ATOM 2821 C C . VAL B 1 174 ? 20.284 0.884 52.869 1.00 18.91 174 VAL B C 1
ATOM 2822 O O . VAL B 1 174 ? 20.693 -0.290 52.905 1.00 15.00 174 VAL B O 1
ATOM 2826 N N . ALA B 1 175 ? 20.883 1.876 53.525 1.00 16.39 175 ALA B N 1
ATOM 2827 C CA . ALA B 1 175 ? 22.071 1.619 54.329 1.00 17.97 175 ALA B CA 1
ATOM 2828 C C . ALA B 1 175 ? 22.124 2.517 55.565 1.00 17.28 175 ALA B C 1
ATOM 2829 O O . ALA B 1 175 ? 21.505 3.586 55.611 1.00 15.11 175 ALA B O 1
ATOM 2831 N N . VAL B 1 176 ? 22.867 2.073 56.570 1.00 15.57 176 VAL B N 1
ATOM 2832 C CA . VAL B 1 176 ? 22.999 2.847 57.790 1.00 16.46 176 VAL B CA 1
ATOM 2833 C C . VAL B 1 176 ? 24.478 2.873 58.110 1.00 18.06 176 VAL B C 1
ATOM 2834 O O . VAL B 1 176 ? 25.219 1.951 57.753 1.00 20.11 176 VAL B O 1
ATOM 2838 N N . CYS B 1 177 ? 24.913 3.922 58.780 1.00 15.25 177 CYS B N 1
ATOM 2839 C CA . CYS B 1 177 ? 26.310 4.036 59.169 1.00 17.35 177 CYS B CA 1
ATOM 2840 C C . CYS B 1 177 ? 26.440 4.756 60.505 1.00 18.18 177 CYS B C 1
ATOM 2841 O O . CYS B 1 177 ? 25.617 5.599 60.857 1.00 18.28 177 CYS B O 1
ATOM 2844 N N . ASN B 1 178 ? 27.483 4.419 61.253 1.00 19.00 178 ASN B N 1
ATOM 2845 C CA . ASN B 1 178 ? 27.718 5.063 62.532 1.00 19.99 178 ASN B CA 1
ATOM 2846 C C . ASN B 1 178 ? 28.644 6.250 62.308 1.00 21.53 178 ASN B C 1
ATOM 2847 O O . ASN B 1 178 ? 29.597 6.179 61.533 1.00 22.45 178 ASN B O 1
ATOM 2852 N N . LEU B 1 179 ? 28.356 7.356 62.972 1.00 20.84 179 LEU B N 1
ATOM 2853 C CA . LEU B 1 179 ? 29.196 8.526 62.821 1.00 25.63 179 LEU B CA 1
ATOM 2854 C C . LEU B 1 179 ? 30.232 8.514 63.945 1.00 26.82 179 LEU B C 1
ATOM 2855 O O . LEU B 1 179 ? 29.970 7.996 65.022 1.00 25.17 179 LEU B O 1
ATOM 2860 N N . ASN B 1 180 ? 31.411 9.067 63.684 1.00 32.68 180 ASN B N 1
ATOM 2861 C CA . ASN B 1 180 ? 32.455 9.132 64.698 1.00 36.22 180 ASN B CA 1
ATOM 2862 C C . ASN B 1 180 ? 32.097 10.208 65.715 1.00 36.34 180 ASN B C 1
ATOM 2863 O O . ASN B 1 180 ? 31.566 11.257 65.355 1.00 34.85 180 ASN B O 1
ATOM 2868 N N . PRO B 1 181 ? 32.406 9.965 66.997 1.00 39.50 181 PRO B N 1
ATOM 2869 C CA . PRO B 1 181 ? 32.122 10.929 68.069 1.00 42.29 181 PRO B CA 1
ATOM 2870 C C . PRO B 1 181 ? 32.746 12.310 67.785 1.00 43.77 181 PRO B C 1
ATOM 2871 O O . PRO B 1 181 ? 32.099 13.329 68.121 1.00 44.65 181 PRO B O 1
#

CATH classification: 3.90.1140.10

Solvent-accessible surface area: 16862 Å² total; per-residue (Å²): 103,163,79,49,102,35,24,14,3,5,0,13,0,16,2,14,117,153,12,41,58,83,0,82,134,5,7,93,36,0,66,85,89,25,115,12,30,187,28,61,1,8,0,44,0,2,61,6,65,38,14,11,60,62,73,0,107,100,31,9,74,53,0,12,108,46,19,110,12,8,48,2,34,1,58,109,1,8,46,7,90,51,14,23,47,1,0,5,0,33,5,79,89,47,100,76,0,65,94,2,0,96,75,1,49,92,58,1,107,30,89,121,84,111,128,47,94,2,40,0,6,1,1,7,7,46,11,26,105,114,74,24,130,76,0,27,102,61,0,59,103,70,18,100,69,0,79,48,30,66,6,83,0,27,45,0,2,4,1,52,9,15,45,33,20,48,80,16,133,64,45,102,76,82,36,79,24,113,10,78,134,54,161,77,44,113,24,21,18,3,6,0,13,0,13,3,20,160,134,12,54,55,84,0,56,147,6,4,64,31,0,71,93,87,23,114,14,32,166,19,73,3,9,0,41,0,1,66,6,66,39,14,10,60,59,72,0,108,116,34,9,78,53,0,12,101,55,17,100,10,14,53,0,35,0,56,102,1,10,27,11,88,47,15,22,47,1,0,6,0,41,4,75,97,37,85,85,0,46,85,1,0,71,79,1,27,81,58,1,118,23,98,65,121,94,122,48,60,1,36,0,5,1,1,6,8,47,24,41,75,110,62,18,107,59,0,26,116,61,0,51,102,77,21,95,69,0,82,48,34,66,5,76,0,44,80,0,2,4,1,41,6,19,47,39,16,47,82,14,139,70,45,94,73,77,38,72,25,117,12,71,139

Sequence (362 aa):
MEEVKKDVYSVWALPDEESEPRFKKLMEALRSEFTGPRFVPHVTVAVSAYLTADEAKKMFESACDGLKAYTATVDRVSTGTFFFQCVFLLLQTTPEVMEAGEHCKNHFNCSTTTPYMPHLSLLYAELTEEEKKNAQEKAYTLDSSLDGLSFRLNRLALCKTDTEDKTLETWETVAVCNLNPMEEVKKDVYSVWALPDEESEPRFKKLMEALRSEFTGPRFVPHVTVAVSAYLTADEAKKMFESACDGLKAYTATVDRVSTGTFFFQCVFLLLQTTPEVMEAGEHCKNHFNCSTTTPYMPHLSLLYAELTEEEKKNAQEKAYTLDSSLDGLSFRLNRLALCKTDTEDKTLETWETVAVCNLNP

Secondary structure (DSSP, 8-state):
------EEEEEEEEE-TTTHHHHHHHHHHHHHHHT-------EEEEEEEEE-HHHHHHHHHHHHHT-B-EEEEEEEEEEEEETTEEEEEEEP--HHHHHHHHHHHHHTTPPP-SPP--EEEEE-----HHHHHHHHHHHHHH-TT-TT-EEEEEEEEEEE--TT-TT-TT-EEEEEEEPB-/------B-EEEEEEE-TTTHHHHHHHHHHHHHHHT-------EEEEE-SSB-HHHHHHHHHHHHHH-B-EEEEEEEEEEEEETTEEEEEEEP--HHHHHHHHHHHHHTT----SPP--EEEEE-----HHHHHHHHHHHHHH-TT-TT-EEEEEEEEEEE--TT-TT-TT-EEEEEEEPB-

B-factor: mean 24.98, std 11.84, range [10.19, 89.93]

Nearest PDB structures (foldseek):
  1jh6-assembly1_A  TM=9.963E-01  e=3.936E-35  Arabidopsis thaliana
  1fsi-assembly2_B  TM=9.918E-01  e=4.297E-31  Arabidopsis thaliana
  1fsi-assembly3_C  TM=9.924E-01  e=8.787E-31  Arabidopsis thaliana
  1fsi-assembly1_A  TM=9.546E-01  e=4.841E-31  Arabidopsis thaliana
  2d4g-assembly1_B  TM=7.451E-01  e=5.959E-08  Bacillus subtilis